Protein AF-A0A920VWL0-F1 (afdb_monomer_lite)

Radius of gyration: 22.06 Å; chains: 1; bounding box: 58×31×49 Å

Sequence (185 aa):
MAFIRQPAALCGLTGIKPTYGRVSRYGMIAFASSLDQGGVLTKSAEDAAYMLKAMSGHDPKDSTSLNVDVPDFVEEITEDIKGLKIGLPKQFFSMDLPDYVEKSINESIKTFEKLGVQVEDVDLPHIDLSLPIYYVIAPAECSANLSRYDGVKFGYRCEDPQGPRRPFICVQEKKVLVQKLNEEY

pLDDT: mean 87.97, std 17.02, range [33.47, 98.12]

Structure (mmCIF, N/CA/C/O backbone):
data_AF-A0A920VWL0-F1
#
_entry.id   AF-A0A920VWL0-F1
#
loop_
_atom_site.group_PDB
_atom_site.id
_atom_site.type_symbol
_atom_site.label_atom_id
_atom_site.label_alt_id
_atom_site.label_comp_id
_atom_site.label_asym_id
_atom_site.label_entity_id
_atom_site.label_seq_id
_atom_site.pdbx_PDB_ins_code
_atom_site.Cartn_x
_atom_site.Cartn_y
_atom_site.Cartn_z
_atom_site.occupancy
_atom_site.B_iso_or_equiv
_atom_site.auth_seq_id
_atom_site.auth_comp_id
_atom_site.auth_asym_id
_atom_site.auth_atom_id
_atom_site.pdbx_PDB_model_num
ATOM 1 N N . MET A 1 1 ? 7.176 -0.248 1.078 1.00 52.97 1 MET A N 1
ATOM 2 C CA . MET A 1 1 ? 6.023 -0.539 1.974 1.00 52.97 1 MET A CA 1
ATOM 3 C C . MET A 1 1 ? 5.269 0.713 2.477 1.00 52.97 1 MET A C 1
ATOM 5 O O . MET A 1 1 ? 4.225 0.558 3.107 1.00 52.97 1 MET A O 1
ATOM 9 N N . ALA A 1 2 ? 5.709 1.942 2.156 1.00 64.19 2 ALA A N 1
ATOM 10 C CA . ALA A 1 2 ? 5.184 3.173 2.772 1.00 64.19 2 ALA A CA 1
ATOM 11 C C . ALA A 1 2 ? 4.793 4.308 1.798 1.00 64.19 2 ALA A C 1
ATOM 13 O O . ALA A 1 2 ? 4.219 5.293 2.243 1.00 64.19 2 ALA A O 1
ATOM 14 N N . PHE A 1 3 ? 5.030 4.167 0.487 1.00 81.06 3 PHE A N 1
ATOM 15 C CA . PHE A 1 3 ? 4.983 5.284 -0.476 1.00 81.06 3 PHE A CA 1
ATOM 16 C C . PHE A 1 3 ? 3.629 6.004 -0.618 1.00 81.06 3 PHE A C 1
ATOM 18 O O . PHE A 1 3 ? 3.596 7.113 -1.127 1.00 81.06 3 PHE A O 1
ATOM 25 N N . ILE A 1 4 ? 2.531 5.398 -0.154 1.00 96.38 4 ILE A N 1
ATOM 26 C CA . ILE A 1 4 ? 1.185 5.998 -0.170 1.00 96.38 4 ILE A CA 1
ATOM 27 C C . ILE A 1 4 ? 0.712 6.306 1.255 1.00 96.38 4 ILE A C 1
ATOM 29 O O . ILE A 1 4 ? 0.340 7.427 1.567 1.00 96.38 4 ILE A O 1
ATOM 33 N N . ARG A 1 5 ? 0.767 5.321 2.158 1.00 96.94 5 ARG A N 1
ATOM 34 C CA . ARG A 1 5 ? 0.189 5.444 3.508 1.00 96.94 5 ARG A CA 1
ATOM 35 C C . ARG A 1 5 ? 0.927 6.444 4.404 1.00 96.94 5 ARG A C 1
ATOM 37 O O . ARG A 1 5 ? 0.285 7.167 5.152 1.00 96.94 5 ARG A O 1
ATOM 44 N N . GLN A 1 6 ? 2.258 6.503 4.331 1.00 95.50 6 GLN A N 1
ATOM 45 C CA . GLN A 1 6 ? 3.040 7.425 5.158 1.00 95.50 6 GLN A CA 1
ATOM 46 C C . GLN A 1 6 ? 2.855 8.895 4.747 1.00 95.50 6 GLN A C 1
ATOM 48 O O . GLN A 1 6 ? 2.554 9.693 5.632 1.00 95.50 6 GLN A O 1
ATOM 53 N N . PRO A 1 7 ? 2.961 9.288 3.459 1.00 97.00 7 PRO A N 1
ATOM 54 C CA . PRO A 1 7 ? 2.644 10.663 3.079 1.00 97.00 7 PRO A CA 1
ATOM 55 C C . PRO A 1 7 ? 1.176 11.017 3.352 1.00 97.00 7 PRO A C 1
ATOM 57 O O . PRO A 1 7 ? 0.907 12.142 3.754 1.00 97.00 7 PRO A O 1
ATOM 60 N N . ALA A 1 8 ? 0.239 10.065 3.236 1.00 97.75 8 ALA A N 1
ATOM 61 C CA . ALA A 1 8 ? -1.148 10.294 3.645 1.00 97.75 8 ALA A CA 1
ATOM 62 C C . ALA A 1 8 ? -1.256 10.690 5.127 1.00 97.75 8 ALA A C 1
ATOM 64 O O . ALA A 1 8 ? -1.861 11.710 5.448 1.00 97.75 8 ALA A O 1
ATOM 65 N N . ALA A 1 9 ? -0.600 9.933 6.013 1.00 95.50 9 ALA A N 1
ATOM 66 C CA . ALA A 1 9 ? -0.588 10.206 7.448 1.00 95.50 9 ALA A CA 1
ATOM 67 C C . ALA A 1 9 ? 0.064 11.559 7.786 1.00 95.50 9 ALA A C 1
ATOM 69 O O . ALA A 1 9 ? -0.460 12.303 8.608 1.00 95.50 9 ALA A O 1
ATOM 70 N N . LEU A 1 10 ? 1.174 11.903 7.124 1.00 95.81 10 LEU A N 1
ATOM 71 C CA . LEU A 1 10 ? 1.891 13.164 7.353 1.00 95.81 10 LEU A CA 1
ATOM 72 C C . LEU A 1 10 ? 1.130 14.395 6.842 1.00 95.81 10 LEU A C 1
ATOM 74 O O . LEU A 1 10 ? 1.324 15.492 7.360 1.00 95.81 10 LEU A O 1
ATOM 78 N N . CYS A 1 11 ? 0.282 14.225 5.827 1.00 97.19 11 CYS A N 1
ATOM 79 C CA . CYS A 1 11 ? -0.456 15.316 5.193 1.00 97.19 11 CYS A CA 1
ATOM 80 C C . CYS A 1 11 ? -1.943 15.367 5.578 1.00 97.19 11 CYS A C 1
ATOM 82 O O . CYS A 1 11 ? -2.665 16.201 5.035 1.00 97.19 11 CYS A O 1
ATOM 84 N N . GLY A 1 12 ? -2.414 14.496 6.478 1.00 96.38 12 GLY A N 1
ATOM 85 C CA . GLY A 1 12 ? -3.827 14.441 6.869 1.00 96.38 12 GLY A CA 1
ATOM 86 C C . GLY A 1 12 ? -4.757 14.054 5.714 1.00 96.38 12 GLY A C 1
ATOM 87 O O . GLY A 1 12 ? -5.843 14.612 5.579 1.00 96.38 12 GLY A O 1
ATOM 88 N N . LEU A 1 13 ? -4.311 13.137 4.853 1.00 97.88 13 LEU A N 1
ATOM 89 C CA . LEU A 1 13 ? -5.056 12.642 3.695 1.00 97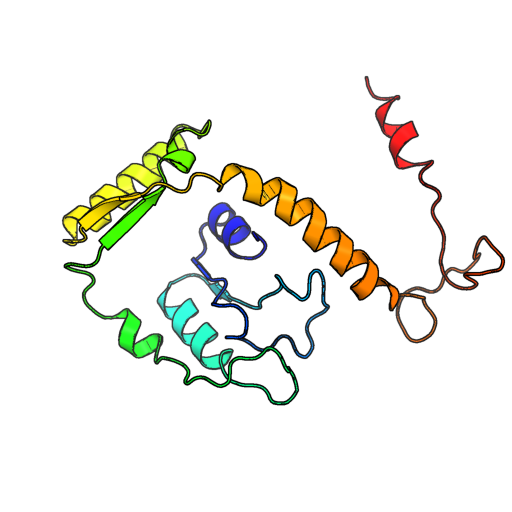.88 13 LEU A CA 1
ATOM 90 C C . LEU A 1 13 ? -5.461 11.177 3.877 1.00 97.88 13 LEU A C 1
ATOM 92 O O . LEU A 1 13 ? -4.905 10.447 4.699 1.00 97.88 13 LEU A O 1
ATOM 96 N N . THR A 1 14 ? -6.395 10.723 3.045 1.00 97.75 14 THR A N 1
ATOM 97 C CA . THR A 1 14 ? -6.725 9.302 2.921 1.00 97.75 14 THR A CA 1
ATOM 98 C C . THR A 1 14 ? -5.786 8.653 1.909 1.00 97.75 14 THR A C 1
ATOM 100 O O . THR A 1 14 ? -5.653 9.134 0.786 1.00 97.75 14 THR A O 1
ATOM 103 N N . GLY A 1 15 ? -5.120 7.561 2.294 1.00 97.56 15 GLY A N 1
ATOM 104 C CA . GLY A 1 15 ? -4.170 6.860 1.432 1.00 97.56 15 GLY A CA 1
ATOM 105 C C . GLY A 1 15 ? -4.339 5.351 1.470 1.00 97.56 15 GLY A C 1
ATOM 106 O O . GLY A 1 15 ? -4.123 4.731 2.511 1.00 97.56 15 GLY A O 1
ATOM 107 N N . ILE A 1 16 ? -4.644 4.743 0.323 1.00 96.62 16 ILE A N 1
ATOM 108 C CA . ILE A 1 16 ? -4.802 3.289 0.201 1.00 96.62 16 ILE A CA 1
ATOM 109 C C . ILE A 1 16 ? -3.818 2.717 -0.815 1.00 96.62 16 ILE A C 1
ATOM 111 O O . ILE A 1 16 ? -3.746 3.136 -1.968 1.00 96.62 16 ILE A O 1
ATOM 115 N N . LYS A 1 17 ? -3.052 1.721 -0.363 1.00 97.19 17 LYS A N 1
ATOM 116 C CA . LYS A 1 17 ? -2.275 0.833 -1.227 1.00 97.19 17 LYS A CA 1
ATOM 117 C C . LYS A 1 17 ? -3.029 -0.498 -1.295 1.00 97.19 17 LYS A C 1
ATOM 119 O O . LYS A 1 17 ? -2.999 -1.218 -0.293 1.00 97.19 17 LYS A O 1
ATOM 124 N N . PRO A 1 18 ? -3.671 -0.845 -2.419 1.00 96.38 18 PRO A N 1
ATOM 125 C CA . PRO A 1 18 ? -4.513 -2.029 -2.504 1.00 96.38 18 PRO A CA 1
ATOM 126 C C . PRO A 1 18 ? -3.691 -3.325 -2.439 1.00 96.38 18 PRO A C 1
ATOM 128 O O . PRO A 1 18 ? -2.450 -3.316 -2.353 1.00 96.38 18 PRO A O 1
ATOM 131 N N . THR A 1 19 ? -4.401 -4.452 -2.480 1.00 96.50 19 THR A N 1
ATOM 132 C CA . THR A 1 19 ? -3.830 -5.790 -2.673 1.00 96.50 19 THR A CA 1
ATOM 133 C C . THR A 1 19 ? -2.893 -5.796 -3.879 1.00 96.50 19 THR A C 1
ATOM 135 O O . THR A 1 19 ? -3.196 -5.173 -4.897 1.00 96.50 19 THR A O 1
ATOM 138 N N . TYR A 1 20 ? -1.749 -6.475 -3.771 1.00 97.12 20 TYR A N 1
ATOM 139 C CA . TYR A 1 20 ? -0.830 -6.657 -4.898 1.00 97.12 20 TYR A CA 1
ATOM 140 C C . TYR A 1 20 ? -1.561 -7.319 -6.077 1.00 97.12 20 TYR A C 1
ATOM 142 O O . TYR A 1 20 ? -2.322 -8.260 -5.873 1.00 97.12 20 TYR A O 1
ATOM 150 N N . GLY A 1 21 ? -1.386 -6.778 -7.284 1.00 96.69 21 GLY A N 1
ATOM 151 C CA . GLY A 1 21 ? -2.104 -7.201 -8.490 1.00 96.69 21 GLY A CA 1
ATOM 152 C C . GLY A 1 21 ? -3.537 -6.664 -8.659 1.00 96.69 21 GLY A C 1
ATOM 153 O O . GLY A 1 21 ? -4.130 -6.897 -9.704 1.00 96.69 21 GLY A O 1
ATOM 154 N N . ARG A 1 22 ? -4.110 -5.917 -7.698 1.00 97.38 22 ARG A N 1
ATOM 155 C CA . ARG A 1 22 ? -5.434 -5.264 -7.856 1.00 97.38 22 ARG A CA 1
ATOM 156 C C . ARG A 1 22 ? -5.452 -4.165 -8.929 1.00 97.38 22 ARG A C 1
ATOM 158 O O . ARG A 1 22 ? -6.430 -4.046 -9.657 1.00 97.38 22 ARG A O 1
ATOM 165 N N . VAL A 1 23 ? -4.397 -3.357 -8.975 1.00 97.50 23 VAL A N 1
ATOM 166 C CA . VAL A 1 23 ? -4.154 -2.318 -9.985 1.00 97.50 23 VAL A CA 1
ATOM 167 C C . VAL A 1 23 ? -2.975 -2.774 -10.839 1.00 97.50 23 VAL A C 1
ATOM 169 O O . VAL A 1 23 ? -1.980 -3.250 -10.287 1.00 97.50 23 VAL A O 1
ATOM 172 N N . SER A 1 24 ? -3.091 -2.638 -12.161 1.00 97.94 24 SER A N 1
ATOM 173 C CA . SER A 1 24 ? -2.010 -2.972 -13.092 1.00 97.94 24 SER A CA 1
ATOM 174 C C . SER A 1 24 ? -0.771 -2.112 -12.850 1.00 97.94 24 SER A C 1
ATOM 176 O O . SER A 1 24 ? -0.854 -0.912 -12.571 1.00 97.94 24 SER A O 1
ATOM 178 N N . ARG A 1 25 ? 0.400 -2.726 -13.000 1.00 97.75 25 ARG A N 1
ATOM 179 C CA . ARG A 1 25 ? 1.709 -2.066 -12.956 1.00 97.75 25 ARG A CA 1
ATOM 180 C C . ARG A 1 25 ? 2.228 -1.742 -14.358 1.00 97.75 25 ARG A C 1
ATOM 182 O O . ARG A 1 25 ? 3.311 -1.169 -14.489 1.00 97.75 25 ARG A O 1
ATOM 189 N N . TYR A 1 26 ? 1.490 -2.084 -15.417 1.00 97.81 26 TYR A N 1
ATOM 190 C CA . TYR A 1 26 ? 1.881 -1.746 -16.782 1.00 97.81 26 TYR A CA 1
ATOM 191 C C . TYR A 1 26 ? 1.966 -0.221 -16.960 1.00 97.81 26 TYR A C 1
ATOM 193 O O . TYR A 1 26 ? 1.019 0.512 -16.691 1.00 97.81 26 TYR A O 1
ATOM 201 N N . GLY A 1 27 ? 3.126 0.266 -17.409 1.00 95.75 27 GLY A N 1
ATOM 202 C CA . GLY A 1 27 ? 3.415 1.701 -17.537 1.00 95.75 27 GLY A CA 1
ATOM 203 C C . GLY A 1 27 ? 4.013 2.355 -16.284 1.00 95.75 27 GLY A C 1
ATOM 204 O O . GLY A 1 27 ? 4.485 3.488 -16.368 1.00 95.75 27 GLY A O 1
ATOM 205 N N . MET A 1 28 ? 4.073 1.653 -15.149 1.00 95.75 28 MET A N 1
ATOM 206 C CA . MET A 1 28 ? 4.784 2.115 -13.955 1.00 95.75 28 MET A CA 1
ATOM 207 C C . MET A 1 28 ? 6.300 1.944 -14.122 1.00 95.75 28 MET A C 1
ATOM 209 O O . MET A 1 28 ? 6.778 0.926 -14.628 1.00 95.75 28 MET A O 1
ATOM 213 N N . ILE A 1 29 ? 7.080 2.922 -13.652 1.00 95.75 29 ILE A N 1
ATOM 214 C CA . ILE A 1 29 ? 8.525 2.740 -13.483 1.00 95.75 29 ILE A CA 1
ATOM 215 C C . ILE A 1 29 ? 8.739 1.792 -12.303 1.00 95.75 29 ILE A C 1
ATOM 217 O O . ILE A 1 29 ? 8.474 2.155 -11.160 1.00 95.75 29 ILE A O 1
ATOM 221 N N . ALA A 1 30 ? 9.203 0.579 -12.592 1.00 95.62 30 ALA A N 1
ATOM 222 C CA . ALA A 1 30 ? 9.421 -0.442 -11.577 1.00 95.62 30 ALA A CA 1
ATOM 223 C C . ALA A 1 30 ? 10.573 -0.057 -10.636 1.00 95.62 30 ALA A C 1
ATOM 225 O O . ALA A 1 30 ? 11.690 0.216 -11.086 1.00 95.62 30 ALA A O 1
ATOM 226 N N . PHE A 1 31 ? 10.301 -0.097 -9.335 1.00 95.56 31 PHE A N 1
ATOM 227 C CA . PHE A 1 31 ? 11.291 -0.011 -8.272 1.00 95.56 31 PHE A CA 1
ATOM 228 C C . PHE A 1 31 ? 11.552 -1.412 -7.717 1.00 95.56 31 PHE A C 1
ATOM 230 O O . PHE A 1 31 ? 12.577 -2.013 -8.042 1.00 95.56 31 PHE A O 1
ATOM 237 N N . ALA A 1 32 ? 10.603 -1.976 -6.972 1.00 96.00 32 ALA A N 1
ATOM 238 C CA . ALA A 1 32 ? 10.647 -3.352 -6.491 1.00 96.00 32 ALA A CA 1
ATOM 239 C C . ALA A 1 32 ? 9.409 -4.089 -7.009 1.00 96.00 32 ALA A C 1
ATOM 241 O O . ALA A 1 32 ? 8.335 -4.017 -6.422 1.00 96.00 32 ALA A O 1
ATOM 242 N N . SER A 1 33 ? 9.554 -4.786 -8.133 1.00 95.25 33 SER A N 1
ATOM 243 C CA . SER A 1 33 ? 8.477 -5.454 -8.871 1.00 95.25 33 SER A CA 1
ATOM 244 C C . SER A 1 33 ? 7.561 -6.345 -8.019 1.00 95.25 33 SER A C 1
ATOM 246 O O . SER A 1 33 ? 6.371 -6.453 -8.326 1.00 95.25 33 SER A O 1
ATOM 248 N N . SER A 1 34 ? 8.077 -6.987 -6.970 1.00 96.38 34 SER A N 1
ATOM 249 C CA . SER A 1 34 ? 7.280 -7.824 -6.058 1.00 96.38 34 SER A CA 1
ATOM 250 C C . SER A 1 34 ? 6.536 -7.040 -4.966 1.00 96.38 34 SER A C 1
ATOM 252 O O . SER A 1 34 ? 5.664 -7.588 -4.295 1.00 96.38 34 SER A O 1
ATOM 254 N N . LEU A 1 35 ? 6.857 -5.757 -4.782 1.00 96.00 35 LEU A N 1
ATOM 255 C CA . LEU A 1 35 ? 6.343 -4.899 -3.707 1.00 96.00 35 LEU A CA 1
ATOM 256 C C . LEU A 1 35 ? 5.577 -3.674 -4.220 1.00 96.00 35 LEU A C 1
ATOM 258 O O . LEU A 1 35 ? 4.790 -3.082 -3.471 1.00 96.00 35 LEU A O 1
ATOM 262 N N . ASP A 1 36 ? 5.837 -3.274 -5.462 1.00 96.06 36 ASP A N 1
ATOM 263 C CA . ASP A 1 36 ? 5.244 -2.115 -6.105 1.00 96.06 36 ASP A CA 1
ATOM 264 C C . ASP A 1 36 ? 3.746 -2.321 -6.264 1.00 96.06 36 ASP A C 1
ATOM 266 O O . ASP A 1 36 ? 3.287 -3.362 -6.738 1.00 96.06 36 ASP A O 1
ATOM 270 N N . GLN A 1 37 ? 2.979 -1.307 -5.870 1.00 96.69 37 GLN A N 1
ATOM 271 C CA . GLN A 1 37 ? 1.564 -1.281 -6.173 1.00 96.69 37 GLN A CA 1
ATOM 272 C C . GLN A 1 37 ? 1.032 0.140 -6.262 1.00 96.69 37 GLN A C 1
ATOM 274 O O . GLN A 1 37 ? 1.255 0.952 -5.360 1.00 96.69 37 GLN A O 1
ATOM 279 N N . GLY A 1 38 ? 0.303 0.407 -7.345 1.00 95.62 38 GLY A N 1
ATOM 280 C CA . GLY A 1 38 ? -0.409 1.662 -7.541 1.00 95.62 38 GLY A CA 1
ATOM 281 C C . GLY A 1 38 ? -1.570 1.766 -6.560 1.00 95.62 38 GLY A C 1
ATOM 282 O O . GLY A 1 38 ? -2.233 0.776 -6.262 1.00 95.62 38 GLY A O 1
ATOM 283 N N . GLY A 1 39 ? -1.812 2.961 -6.046 1.00 96.62 39 GLY A N 1
ATOM 284 C CA . GLY A 1 39 ? -2.917 3.246 -5.140 1.00 96.62 39 GLY A CA 1
ATOM 285 C C . GLY A 1 39 ? -3.229 4.734 -5.155 1.00 96.62 39 GLY A C 1
ATOM 286 O O . GLY A 1 39 ? -2.734 5.454 -6.023 1.00 96.62 39 GLY A O 1
ATOM 287 N N . VAL A 1 40 ? -4.049 5.191 -4.214 1.00 97.19 40 VAL A N 1
ATOM 288 C CA . VAL A 1 40 ? -4.626 6.540 -4.277 1.00 97.19 40 VAL A CA 1
ATOM 289 C C . VAL A 1 40 ? -4.337 7.345 -3.018 1.00 97.19 40 VAL A C 1
ATOM 291 O O . VAL A 1 40 ? -4.227 6.791 -1.922 1.00 97.19 40 VAL A O 1
ATOM 294 N N . LEU A 1 41 ? -4.214 8.657 -3.214 1.00 97.94 41 LEU A N 1
ATOM 295 C CA . LEU A 1 41 ? -4.188 9.691 -2.185 1.00 97.94 41 LEU A CA 1
ATOM 296 C C . LEU A 1 41 ? -5.352 10.641 -2.456 1.00 97.94 41 LEU A C 1
ATOM 298 O O . LEU A 1 41 ? -5.411 11.251 -3.523 1.00 97.94 41 LEU A O 1
ATOM 302 N N . THR A 1 42 ? -6.274 10.753 -1.509 1.00 98.12 42 THR A N 1
ATOM 303 C CA . THR A 1 42 ? -7.521 11.514 -1.656 1.00 98.12 42 THR A CA 1
ATOM 304 C C . THR A 1 42 ? -7.864 12.260 -0.367 1.00 98.12 42 THR A C 1
ATOM 306 O O . THR A 1 42 ? -7.198 12.106 0.660 1.00 98.12 42 THR A O 1
ATOM 309 N N . LYS A 1 43 ? -8.901 13.104 -0.409 1.00 97.69 43 LYS A N 1
ATOM 310 C CA . LYS A 1 43 ? -9.369 13.843 0.773 1.00 97.69 43 LYS A CA 1
ATOM 311 C C . LYS A 1 43 ? -10.286 13.006 1.665 1.00 97.69 43 LYS A C 1
ATOM 313 O O . LYS A 1 43 ? -10.280 13.207 2.874 1.00 97.69 43 LYS A O 1
ATOM 318 N N . SER A 1 44 ? -11.041 12.074 1.089 1.00 97.31 44 SER A N 1
ATOM 319 C CA . SER A 1 44 ? -11.990 11.218 1.805 1.00 97.31 44 SER A CA 1
ATOM 320 C C . SER A 1 44 ? -11.851 9.745 1.407 1.00 97.31 44 SER A C 1
ATOM 322 O O . SER A 1 44 ? -11.264 9.411 0.370 1.00 97.31 44 SER A O 1
ATOM 324 N N . ALA A 1 45 ? -12.420 8.859 2.230 1.00 96.06 45 ALA A N 1
ATOM 325 C CA . ALA A 1 45 ? -12.545 7.436 1.918 1.00 96.06 45 ALA A CA 1
ATOM 326 C C . ALA A 1 45 ? -13.459 7.185 0.706 1.00 96.06 45 ALA A C 1
ATOM 328 O O . ALA A 1 45 ? -13.170 6.304 -0.098 1.00 96.06 45 ALA A O 1
ATOM 329 N N . GLU A 1 46 ? -14.501 8.000 0.528 1.00 96.81 46 GLU A N 1
ATOM 330 C CA . GLU A 1 46 ? -15.402 7.934 -0.627 1.00 96.81 46 GLU A CA 1
ATOM 331 C C . GLU A 1 46 ? -14.669 8.258 -1.936 1.00 96.81 46 GLU A C 1
ATOM 333 O O . GLU A 1 46 ? -14.709 7.470 -2.882 1.00 96.81 46 GLU A O 1
ATOM 338 N N . ASP A 1 47 ? -13.893 9.347 -1.965 1.00 97.31 47 ASP A N 1
ATOM 339 C CA . ASP A 1 47 ? -13.046 9.687 -3.115 1.00 97.31 47 ASP A CA 1
ATOM 340 C C . ASP A 1 47 ? -12.062 8.545 -3.422 1.00 97.31 47 ASP A C 1
ATOM 342 O O . ASP A 1 47 ? -11.804 8.225 -4.586 1.00 97.31 47 ASP A O 1
ATOM 346 N N . ALA A 1 48 ? -11.507 7.912 -2.377 1.00 97.38 48 ALA A N 1
ATOM 347 C CA . ALA A 1 48 ? -10.604 6.778 -2.542 1.00 97.38 48 ALA A CA 1
ATOM 348 C C . ALA A 1 48 ? -11.311 5.576 -3.182 1.00 97.38 48 ALA A C 1
ATOM 350 O O . ALA A 1 48 ? -10.720 4.937 -4.053 1.00 97.38 48 ALA A O 1
ATOM 351 N N . ALA A 1 49 ? -12.556 5.286 -2.793 1.00 97.12 49 ALA A N 1
ATOM 352 C CA . ALA A 1 49 ? -13.352 4.197 -3.354 1.00 97.12 49 ALA A CA 1
ATOM 353 C C . ALA A 1 49 ? -13.636 4.404 -4.848 1.00 97.12 49 ALA A C 1
ATOM 355 O O . ALA A 1 49 ? -13.372 3.500 -5.646 1.00 97.12 49 ALA A O 1
ATOM 356 N N . TYR A 1 50 ? -14.074 5.603 -5.252 1.00 97.12 50 TYR A N 1
ATOM 357 C CA . TYR A 1 50 ? -14.297 5.933 -6.667 1.00 97.12 50 TYR A CA 1
ATOM 358 C C . TYR A 1 50 ? -13.023 5.783 -7.504 1.00 97.12 50 TYR A C 1
ATOM 360 O O . TYR A 1 50 ? -13.030 5.130 -8.552 1.00 97.12 50 TYR A O 1
ATOM 368 N N . MET A 1 51 ? -11.912 6.354 -7.030 1.00 97.25 51 MET A N 1
ATOM 369 C CA . MET A 1 51 ? -10.636 6.289 -7.745 1.00 97.25 51 MET A CA 1
ATOM 370 C C . MET A 1 51 ? -10.105 4.856 -7.823 1.00 97.25 51 MET A C 1
ATOM 372 O O . MET A 1 51 ? -9.653 4.417 -8.882 1.00 97.25 51 MET A O 1
ATOM 376 N N . LEU A 1 52 ? -10.190 4.098 -6.727 1.00 97.00 52 LEU A N 1
ATOM 377 C CA . LEU A 1 52 ? -9.714 2.721 -6.699 1.00 97.00 52 LEU A CA 1
ATOM 378 C C . LEU A 1 52 ? -10.556 1.812 -7.598 1.00 97.00 52 LEU A C 1
ATOM 380 O O . LEU A 1 52 ? -9.979 0.960 -8.274 1.00 97.00 52 LEU A O 1
ATOM 384 N N . LYS A 1 53 ? -11.878 2.013 -7.663 1.00 96.38 53 LYS A N 1
ATOM 385 C CA . LYS A 1 53 ? -12.775 1.286 -8.577 1.00 96.38 53 LYS A CA 1
ATOM 386 C C . LYS A 1 53 ? -12.366 1.502 -10.032 1.00 96.38 53 LYS A C 1
ATOM 388 O O . LYS A 1 53 ? -12.238 0.537 -10.773 1.00 96.38 53 LYS A O 1
ATOM 393 N N . ALA A 1 54 ? -12.085 2.748 -10.415 1.00 96.19 54 ALA A N 1
ATOM 394 C CA . ALA A 1 54 ? -11.671 3.091 -11.775 1.00 96.19 54 ALA A CA 1
ATOM 395 C C . ALA A 1 54 ? -10.284 2.538 -12.159 1.00 96.19 54 ALA A C 1
ATOM 397 O O . ALA A 1 54 ? -10.038 2.246 -13.327 1.00 96.19 54 ALA A O 1
ATOM 398 N N . MET A 1 55 ? -9.368 2.413 -11.194 1.00 96.25 55 MET A N 1
ATOM 399 C CA . MET A 1 55 ? -7.996 1.934 -11.422 1.00 96.25 55 MET A CA 1
ATOM 400 C C . MET A 1 55 ? -7.848 0.410 -11.348 1.00 96.25 55 MET A C 1
ATOM 402 O O . MET A 1 55 ? -6.835 -0.131 -11.795 1.00 96.25 55 MET A O 1
ATOM 406 N N . SER A 1 56 ? -8.797 -0.274 -10.713 1.00 97.69 56 SER A N 1
ATOM 407 C CA . SER A 1 56 ? -8.706 -1.705 -10.435 1.00 97.69 56 SER A CA 1
ATOM 408 C C . SER A 1 56 ? -9.189 -2.548 -11.609 1.00 97.69 56 SER A C 1
ATOM 410 O O . SER A 1 56 ? -10.130 -2.179 -12.305 1.00 97.69 56 SER A O 1
ATOM 412 N N . GLY A 1 57 ? -8.589 -3.724 -11.781 1.00 96.81 57 GLY A N 1
ATOM 413 C CA . GLY A 1 57 ? -9.016 -4.697 -12.784 1.00 96.81 57 GLY A CA 1
ATOM 414 C C . GLY A 1 57 ? -7.862 -5.517 -13.342 1.00 96.81 57 GLY A C 1
ATOM 415 O O . GLY A 1 57 ? -6.692 -5.154 -13.203 1.00 96.81 57 GLY A O 1
ATOM 416 N N . HIS A 1 58 ? -8.208 -6.635 -13.977 1.00 98.12 58 HIS A N 1
ATOM 417 C CA . HIS A 1 58 ? -7.239 -7.450 -14.698 1.00 98.12 58 HIS A CA 1
ATOM 418 C C . HIS A 1 58 ? -6.728 -6.703 -15.935 1.00 98.12 58 HIS A C 1
ATOM 420 O O . HIS A 1 58 ? -7.512 -6.142 -16.702 1.00 98.12 58 HIS A O 1
ATOM 426 N N . ASP A 1 59 ? -5.416 -6.736 -16.149 1.00 98.00 59 ASP A N 1
ATOM 427 C CA . ASP A 1 59 ? -4.765 -6.183 -17.329 1.00 98.00 59 ASP A CA 1
ATOM 428 C C . ASP A 1 59 ? -3.939 -7.280 -18.016 1.00 98.00 59 ASP A C 1
ATOM 430 O O . ASP A 1 59 ? -2.941 -7.737 -17.452 1.00 98.00 59 ASP A O 1
ATOM 434 N N . PRO A 1 60 ? -4.276 -7.679 -19.256 1.00 97.44 60 PRO A N 1
ATOM 435 C CA . PRO A 1 60 ? -3.524 -8.703 -19.981 1.00 97.44 60 PRO A CA 1
ATOM 436 C C . PRO A 1 60 ? -2.071 -8.300 -20.284 1.00 97.44 60 PRO A C 1
ATOM 438 O O . PRO A 1 60 ? -1.269 -9.154 -20.665 1.00 97.44 60 PRO A O 1
ATOM 441 N N . LYS A 1 61 ? -1.708 -7.017 -20.141 1.00 98.06 61 LYS A N 1
ATOM 442 C CA . LYS A 1 61 ? -0.328 -6.530 -20.300 1.00 98.06 61 LYS A CA 1
ATOM 443 C C . LYS A 1 61 ? 0.505 -6.634 -19.021 1.00 98.06 61 LYS A C 1
ATOM 445 O O . LYS A 1 61 ? 1.722 -6.450 -19.085 1.00 98.06 61 LYS A O 1
ATOM 450 N N . ASP A 1 62 ? -0.120 -6.934 -17.886 1.00 98.12 62 ASP A N 1
ATOM 451 C CA . ASP A 1 62 ? 0.543 -7.179 -16.609 1.00 98.12 62 ASP A CA 1
ATOM 452 C C . ASP A 1 62 ? 0.248 -8.605 -16.134 1.00 98.12 62 ASP A C 1
ATOM 454 O O . ASP A 1 62 ? -0.824 -8.905 -15.606 1.00 98.12 62 ASP A O 1
ATOM 458 N N . SER A 1 63 ? 1.248 -9.480 -16.261 1.00 97.12 63 SER A N 1
ATOM 459 C CA . SER A 1 63 ? 1.172 -10.885 -15.847 1.00 97.12 63 SER A CA 1
ATOM 460 C C . SER A 1 63 ? 0.946 -11.092 -14.346 1.00 97.12 63 SER A C 1
ATOM 462 O O . SER A 1 63 ? 0.687 -12.214 -13.923 1.00 97.12 63 SER A O 1
ATOM 464 N N . THR A 1 64 ? 1.098 -10.045 -13.532 1.00 97.31 64 THR A N 1
ATOM 465 C CA . THR A 1 64 ? 0.861 -10.081 -12.081 1.00 97.31 64 THR A CA 1
ATOM 466 C C . THR A 1 64 ? -0.467 -9.453 -11.672 1.00 97.31 64 THR A C 1
ATOM 468 O O . THR A 1 64 ? -0.812 -9.492 -10.490 1.00 97.31 64 THR A O 1
ATOM 471 N N . SER A 1 65 ? -1.218 -8.887 -12.622 1.00 97.12 65 SER A N 1
ATOM 472 C CA . SER A 1 65 ? -2.562 -8.391 -12.346 1.00 97.12 65 SER A CA 1
ATOM 473 C C . SER A 1 65 ? -3.496 -9.564 -12.049 1.00 97.12 65 SER A C 1
ATOM 475 O O . SER A 1 65 ? -3.518 -10.574 -12.758 1.00 97.12 65 SER A O 1
ATOM 477 N N . LEU A 1 66 ? -4.264 -9.451 -10.971 1.00 96.38 66 LEU A N 1
ATOM 478 C CA . LEU A 1 66 ? -5.167 -10.510 -10.546 1.00 96.38 66 LEU A CA 1
ATOM 479 C C . LEU A 1 66 ? -6.357 -10.579 -11.501 1.00 96.38 66 LEU A C 1
ATOM 481 O O . LEU A 1 66 ? -7.054 -9.588 -11.705 1.00 96.38 66 LEU A O 1
ATOM 485 N N . ASN A 1 67 ? -6.620 -11.771 -12.036 1.00 96.56 67 ASN A N 1
ATOM 486 C CA . ASN A 1 67 ? -7.845 -12.056 -12.776 1.00 96.56 67 ASN A CA 1
ATOM 487 C C . ASN A 1 67 ? -8.977 -12.414 -11.802 1.00 96.56 67 ASN A C 1
ATOM 489 O O . ASN A 1 67 ? -9.389 -13.568 -11.699 1.00 96.56 67 ASN A O 1
ATOM 493 N N . VAL A 1 68 ? -9.388 -11.424 -11.011 1.00 94.38 68 VAL A N 1
ATOM 494 C CA . VAL A 1 68 ? -10.485 -11.519 -10.044 1.00 94.38 68 VAL A CA 1
ATOM 495 C C . VAL A 1 68 ? -11.378 -10.299 -10.195 1.00 94.38 68 VAL A C 1
ATOM 497 O O . VAL A 1 68 ? -10.885 -9.203 -10.482 1.00 94.38 68 VAL A O 1
ATOM 500 N N . ASP A 1 69 ? -12.672 -10.479 -9.952 1.00 95.25 69 ASP A N 1
ATOM 501 C CA . ASP A 1 69 ? -13.629 -9.384 -10.034 1.00 95.25 69 ASP A CA 1
ATOM 502 C C . ASP A 1 69 ? -13.244 -8.236 -9.088 1.00 95.25 69 ASP A C 1
ATOM 504 O O . ASP A 1 69 ? -12.620 -8.414 -8.027 1.00 95.25 69 ASP A O 1
ATOM 508 N N . VAL A 1 70 ? -13.553 -7.019 -9.526 1.00 95.06 70 VAL A N 1
ATOM 509 C CA . VAL A 1 70 ? -13.352 -5.800 -8.744 1.00 95.06 70 VAL A CA 1
ATOM 510 C C . VAL A 1 70 ? -14.596 -5.608 -7.876 1.00 95.06 70 VAL A C 1
ATOM 512 O O . VAL A 1 70 ? -15.673 -5.450 -8.448 1.00 95.06 70 VAL A O 1
ATOM 515 N N . PRO A 1 71 ? -14.470 -5.631 -6.533 1.00 92.12 71 PRO A N 1
ATOM 516 C CA . PRO A 1 71 ? -15.585 -5.325 -5.642 1.00 92.12 71 PRO A CA 1
ATOM 517 C C . PRO A 1 71 ? -16.128 -3.925 -5.908 1.00 92.12 71 PRO A C 1
ATOM 519 O O . PRO A 1 71 ? -15.382 -3.033 -6.336 1.00 92.12 71 PRO A O 1
ATOM 522 N N . ASP A 1 72 ? -17.409 -3.710 -5.624 1.00 93.31 72 ASP A N 1
ATOM 523 C CA . ASP A 1 72 ? -17.985 -2.380 -5.750 1.00 93.31 72 ASP A CA 1
ATOM 524 C C . ASP A 1 72 ? -17.664 -1.552 -4.504 1.00 93.31 72 ASP A C 1
ATOM 526 O O . ASP A 1 72 ? -18.486 -1.368 -3.612 1.00 93.31 72 ASP A O 1
ATOM 530 N N . PHE A 1 73 ? -16.442 -1.015 -4.460 1.00 94.75 73 PHE A N 1
ATOM 531 C CA . PHE A 1 73 ? -15.967 -0.221 -3.324 1.00 94.75 73 PHE A CA 1
ATOM 532 C C . PHE A 1 73 ? -16.872 0.972 -2.992 1.00 94.75 73 PHE A C 1
ATOM 534 O O . PHE A 1 73 ? -16.829 1.462 -1.870 1.00 94.75 73 PHE A O 1
ATOM 541 N N . VAL A 1 74 ? -17.627 1.483 -3.970 1.00 94.75 74 VAL A N 1
ATOM 542 C CA . VAL A 1 74 ? -18.486 2.660 -3.798 1.00 94.75 74 VAL A CA 1
ATOM 543 C C . VAL A 1 74 ? -19.796 2.275 -3.122 1.00 94.75 74 VAL A C 1
ATOM 545 O O . VAL A 1 74 ? -20.275 3.025 -2.279 1.00 94.75 74 VAL A O 1
ATOM 548 N N . GLU A 1 75 ? -20.369 1.122 -3.464 1.00 92.31 75 GLU A N 1
ATOM 549 C CA . GLU A 1 75 ? -21.573 0.630 -2.788 1.00 92.31 75 GLU A CA 1
ATOM 550 C C . GLU A 1 75 ? -21.236 0.143 -1.369 1.00 92.31 75 GLU A C 1
ATOM 552 O O . GLU A 1 75 ? -21.874 0.560 -0.397 1.00 92.31 75 GLU A O 1
ATOM 557 N N . GLU A 1 76 ? -20.163 -0.642 -1.236 1.00 91.38 76 GLU A N 1
ATOM 558 C CA . GLU A 1 76 ? -19.753 -1.282 0.023 1.00 91.38 76 GLU A CA 1
ATOM 559 C C . GLU A 1 76 ? -19.275 -0.281 1.096 1.00 91.38 76 GLU A C 1
ATOM 561 O O . GLU A 1 76 ? -19.346 -0.570 2.289 1.00 91.38 76 GLU A O 1
ATOM 566 N N . ILE A 1 77 ? -18.820 0.928 0.729 1.00 92.19 77 ILE A N 1
ATOM 567 C CA . ILE A 1 77 ? -18.316 1.915 1.711 1.00 92.19 77 ILE A CA 1
ATOM 568 C C . ILE A 1 77 ? -19.392 2.404 2.692 1.00 92.19 77 ILE A C 1
ATOM 570 O O . ILE A 1 77 ? -19.069 2.954 3.746 1.00 92.19 77 ILE A O 1
ATOM 574 N N . THR A 1 78 ? -20.666 2.243 2.333 1.00 89.75 78 THR A N 1
ATOM 575 C CA . THR A 1 78 ? -21.804 2.695 3.145 1.00 89.75 78 THR A CA 1
ATOM 576 C C . THR A 1 78 ? -22.310 1.637 4.125 1.00 89.75 78 THR A C 1
ATOM 578 O O . THR A 1 78 ? -23.218 1.920 4.909 1.00 89.75 78 THR A O 1
ATOM 581 N N . GLU A 1 79 ? -21.735 0.434 4.099 1.00 90.38 79 GLU A N 1
ATOM 582 C CA . GLU A 1 79 ? -22.143 -0.669 4.962 1.00 90.38 79 GLU A CA 1
ATOM 583 C C . GLU A 1 79 ? -21.840 -0.406 6.445 1.00 90.38 79 GLU A C 1
ATOM 585 O O . GLU A 1 79 ? -20.876 0.270 6.815 1.00 90.38 79 GLU A O 1
ATOM 590 N N . ASP A 1 80 ? -22.683 -0.966 7.317 1.00 93.12 80 ASP A N 1
ATOM 591 C CA . ASP A 1 80 ? -22.467 -0.912 8.761 1.00 93.12 80 ASP A CA 1
ATOM 592 C C . ASP A 1 80 ? -21.283 -1.810 9.152 1.00 93.12 80 ASP A C 1
ATOM 594 O O . ASP A 1 80 ? -21.194 -2.974 8.764 1.00 93.12 80 ASP A O 1
ATOM 598 N N . ILE A 1 81 ? -20.384 -1.271 9.970 1.00 95.00 81 ILE A N 1
ATOM 599 C CA . ILE A 1 81 ? -19.183 -1.959 10.455 1.00 95.00 81 ILE A CA 1
ATOM 600 C C . ILE A 1 81 ? -19.409 -2.679 11.791 1.00 95.00 81 ILE A C 1
ATOM 602 O O . ILE A 1 81 ? -18.486 -3.290 12.341 1.00 95.00 81 ILE A O 1
ATOM 606 N N . LYS A 1 82 ? -20.618 -2.602 12.353 1.00 95.75 82 LYS A N 1
ATOM 607 C CA . LYS A 1 82 ? -20.960 -3.249 13.619 1.00 95.75 82 LYS A CA 1
ATOM 608 C C . LYS A 1 82 ? -20.712 -4.760 13.565 1.00 95.75 82 LYS A C 1
ATOM 610 O O . LYS A 1 82 ? -21.207 -5.468 12.694 1.00 95.75 82 LYS A O 1
ATOM 615 N N . GLY A 1 83 ? -19.993 -5.274 14.561 1.00 94.56 83 GLY A N 1
ATOM 616 C CA . GLY A 1 83 ? -19.653 -6.694 14.671 1.00 94.56 83 GLY A CA 1
ATOM 617 C C . GLY A 1 83 ? -18.388 -7.113 13.919 1.00 94.56 83 GLY A C 1
ATOM 618 O O . GLY A 1 83 ? -17.961 -8.258 14.081 1.00 94.56 83 GLY A O 1
ATOM 619 N N . LEU A 1 84 ? -17.751 -6.212 13.160 1.00 96.69 84 LEU A N 1
ATOM 620 C CA . LEU A 1 84 ? -16.414 -6.460 12.620 1.00 96.69 84 LEU A CA 1
ATOM 621 C C . LEU A 1 84 ? -15.378 -6.588 13.745 1.00 96.69 84 LEU A C 1
ATOM 623 O O . LEU A 1 84 ? -15.594 -6.140 14.873 1.00 96.69 84 LEU A O 1
ATOM 627 N N . LYS A 1 85 ? -14.236 -7.198 13.416 1.00 97.75 85 LYS A N 1
ATOM 628 C CA . LYS A 1 85 ? -13.103 -7.379 14.327 1.00 97.75 85 LYS A CA 1
ATOM 629 C C . LYS A 1 85 ? -11.876 -6.624 13.830 1.00 97.75 85 LYS A C 1
ATOM 631 O O . LYS A 1 85 ? -11.485 -6.783 12.674 1.00 97.75 85 LYS A O 1
ATOM 636 N N . ILE A 1 86 ? -11.240 -5.858 14.710 1.00 97.44 86 ILE A N 1
ATOM 637 C CA . ILE A 1 86 ? -9.944 -5.214 14.476 1.00 97.44 86 ILE A CA 1
ATOM 638 C C . ILE A 1 86 ? -8.895 -5.918 15.334 1.00 97.44 86 ILE A C 1
ATOM 640 O O . ILE A 1 86 ? -8.997 -5.933 16.558 1.00 97.44 86 ILE A O 1
ATOM 644 N N . GLY A 1 87 ? -7.877 -6.480 14.681 1.00 96.81 87 GLY A N 1
ATOM 645 C CA . GLY A 1 87 ? -6.697 -7.020 15.349 1.00 96.81 87 GLY A CA 1
ATOM 646 C C . GLY A 1 87 ? -5.658 -5.928 15.606 1.00 96.81 87 GLY A C 1
ATOM 647 O O . GLY A 1 87 ? -5.224 -5.277 14.654 1.00 96.81 87 GLY A O 1
ATOM 648 N N . LEU A 1 88 ? -5.231 -5.748 16.856 1.00 95.50 88 LEU A N 1
ATOM 649 C CA . LEU A 1 88 ? -4.165 -4.825 17.257 1.00 95.50 88 LEU A CA 1
ATOM 650 C C . LEU A 1 88 ? -2.855 -5.586 17.505 1.00 95.50 88 LEU A C 1
ATOM 652 O O . LEU A 1 88 ? -2.753 -6.324 18.485 1.00 95.50 88 LEU A O 1
ATOM 656 N N . PRO A 1 89 ? -1.834 -5.450 16.638 1.00 94.62 89 PRO A N 1
ATOM 657 C CA . PRO A 1 89 ? -0.560 -6.122 16.855 1.00 94.62 89 PRO A CA 1
ATOM 658 C C . PRO A 1 89 ? 0.150 -5.585 18.095 1.00 94.62 89 PRO A C 1
ATOM 660 O O . PRO A 1 89 ? 0.561 -4.421 18.120 1.00 94.62 89 PRO A O 1
ATOM 663 N N . LYS A 1 90 ? 0.353 -6.443 19.099 1.00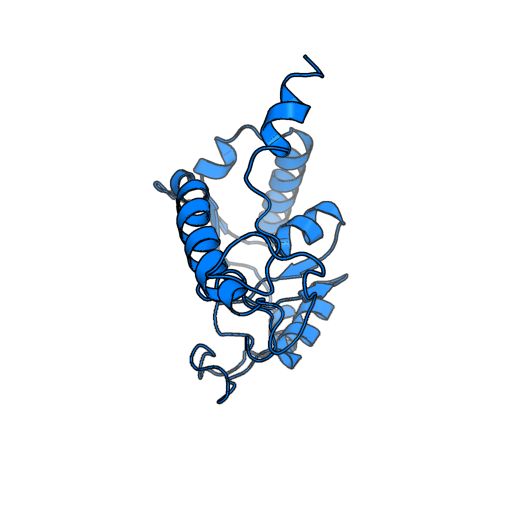 93.06 90 LYS A N 1
ATOM 664 C CA . LYS A 1 90 ? 0.997 -6.073 20.375 1.00 93.06 90 LYS A CA 1
ATOM 665 C C . LYS A 1 90 ? 2.361 -5.420 20.168 1.00 93.06 90 LYS A C 1
ATOM 667 O O . LYS A 1 90 ? 2.717 -4.459 20.844 1.00 93.06 90 LYS A O 1
ATOM 672 N N . GLN A 1 91 ? 3.101 -5.916 19.181 1.00 92.56 91 GLN A N 1
ATOM 673 C CA . GLN A 1 91 ? 4.431 -5.441 18.826 1.00 92.56 91 GLN A CA 1
ATOM 674 C C . GLN A 1 91 ? 4.458 -3.953 18.452 1.00 92.56 91 GLN A C 1
ATOM 676 O O . GLN A 1 91 ? 5.447 -3.291 18.749 1.00 92.56 91 GLN A O 1
ATOM 681 N N . PHE A 1 92 ? 3.398 -3.401 17.848 1.00 88.62 92 PHE A N 1
ATOM 682 C CA . PHE A 1 92 ? 3.372 -1.978 17.485 1.00 88.62 92 PHE A CA 1
ATOM 683 C C . PHE A 1 92 ? 3.265 -1.058 18.701 1.00 88.62 92 PHE A C 1
ATOM 685 O O . PHE A 1 92 ? 3.836 0.026 18.679 1.00 88.62 92 PHE A O 1
ATOM 692 N N . PHE A 1 93 ? 2.606 -1.505 19.770 1.00 85.19 93 PHE A N 1
ATOM 693 C CA . PHE A 1 93 ? 2.480 -0.746 21.018 1.00 85.19 93 PHE A CA 1
ATOM 694 C C . PHE A 1 93 ? 3.673 -0.941 21.960 1.00 85.19 93 PHE A C 1
ATOM 696 O O . PHE A 1 93 ? 3.837 -0.182 22.905 1.00 85.19 93 PHE A O 1
ATOM 703 N N . SER A 1 94 ? 4.533 -1.930 21.697 1.00 81.25 94 SER A N 1
ATOM 704 C CA . SER A 1 94 ? 5.826 -2.063 22.384 1.00 81.25 94 SER A CA 1
ATOM 705 C C . SER A 1 94 ? 6.937 -1.186 21.795 1.00 81.25 94 SER A C 1
ATOM 707 O O . SER A 1 94 ? 8.045 -1.165 22.327 1.00 81.25 94 SER A O 1
ATOM 709 N N . MET A 1 95 ? 6.669 -0.500 20.679 1.00 81.06 95 MET A N 1
ATOM 710 C CA . MET A 1 95 ? 7.612 0.437 20.070 1.00 81.06 95 MET A CA 1
ATOM 711 C C . MET A 1 95 ? 7.575 1.780 20.799 1.00 81.06 95 MET A C 1
ATOM 713 O O . MET A 1 95 ? 6.551 2.162 21.357 1.00 81.06 95 MET A O 1
ATOM 717 N N . ASP A 1 96 ? 8.685 2.513 20.743 1.00 87.81 96 ASP A N 1
ATOM 718 C CA . ASP A 1 96 ? 8.746 3.890 21.231 1.00 87.81 96 ASP A CA 1
ATOM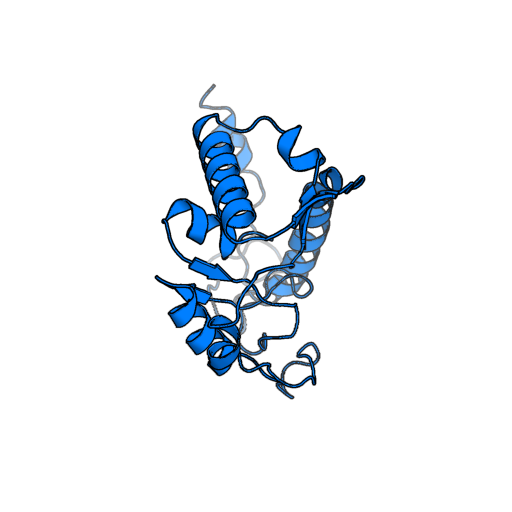 719 C C . ASP A 1 96 ? 7.916 4.798 20.305 1.00 87.81 96 ASP A C 1
ATOM 721 O O . ASP A 1 96 ? 8.341 5.157 19.201 1.00 87.81 96 ASP A O 1
ATOM 725 N N . LEU A 1 97 ? 6.675 5.071 20.713 1.00 89.56 97 LEU A N 1
ATOM 726 C CA . LEU A 1 97 ? 5.720 5.903 19.991 1.00 89.56 97 LEU A CA 1
ATOM 727 C C . LEU A 1 97 ? 5.660 7.285 20.646 1.00 89.56 97 LEU A C 1
ATOM 729 O O . LEU A 1 97 ? 5.511 7.373 21.861 1.00 89.56 97 LEU A O 1
ATOM 733 N N . PRO A 1 98 ? 5.681 8.380 19.869 1.00 93.81 98 PRO A N 1
ATOM 734 C CA . PRO A 1 98 ? 5.412 9.695 20.431 1.00 93.81 98 PRO A CA 1
ATOM 735 C C . PRO A 1 98 ? 4.009 9.763 21.054 1.00 93.81 98 PRO A C 1
ATOM 737 O O . PRO A 1 98 ? 3.038 9.343 20.417 1.00 93.81 98 PRO A O 1
ATOM 740 N N . ASP A 1 99 ? 3.880 10.398 22.222 1.00 94.31 99 ASP A N 1
ATOM 741 C CA . ASP A 1 99 ? 2.623 10.497 22.989 1.00 94.31 99 ASP A CA 1
ATOM 742 C C . ASP A 1 99 ? 1.416 10.945 22.148 1.00 94.31 99 ASP A C 1
ATOM 744 O O . ASP A 1 99 ? 0.295 10.464 22.314 1.00 94.31 99 ASP A O 1
ATOM 748 N N . TYR A 1 100 ? 1.628 11.883 21.217 1.00 94.00 100 TYR A N 1
ATOM 749 C CA . TYR A 1 100 ? 0.554 12.400 20.366 1.00 94.00 100 TYR A CA 1
ATOM 750 C C . TYR A 1 100 ? 0.020 11.347 19.381 1.00 94.00 100 TYR A C 1
ATOM 752 O O . TYR A 1 100 ? -1.172 11.353 19.069 1.00 94.00 100 TYR A O 1
ATOM 760 N N . VAL A 1 101 ? 0.879 10.436 18.911 1.00 94.31 101 VAL A N 1
ATOM 761 C CA . VAL A 1 101 ? 0.504 9.329 18.020 1.00 94.31 101 VAL A CA 1
ATOM 762 C C . VAL A 1 101 ? -0.269 8.285 18.809 1.00 94.31 101 VAL A C 1
ATOM 764 O O . VAL A 1 101 ? -1.361 7.898 18.396 1.00 94.31 101 VAL A O 1
ATOM 767 N N . GLU A 1 102 ? 0.255 7.877 19.965 1.00 93.19 102 GLU A N 1
ATOM 768 C CA . GLU A 1 102 ? -0.402 6.896 20.830 1.00 93.19 102 GLU A CA 1
ATOM 769 C C . GLU A 1 102 ? -1.797 7.380 21.251 1.00 93.19 102 GLU A C 1
ATOM 771 O O . GLU A 1 102 ? -2.785 6.648 21.134 1.00 93.19 102 GLU A O 1
ATOM 776 N N . LYS A 1 103 ? -1.914 8.652 21.651 1.00 95.31 103 LYS A N 1
ATOM 777 C CA . LYS A 1 103 ? -3.202 9.268 21.985 1.00 95.31 103 LYS A CA 1
ATOM 778 C C . LYS A 1 103 ? -4.183 9.226 20.810 1.00 95.31 103 LYS A C 1
ATOM 780 O O . LYS A 1 103 ? -5.332 8.831 21.004 1.00 95.31 103 LYS A O 1
ATOM 785 N N . SER A 1 104 ? -3.741 9.590 19.605 1.00 95.81 104 SER A N 1
ATOM 786 C CA . SER A 1 104 ? -4.587 9.584 18.403 1.00 95.81 104 SER A CA 1
ATOM 787 C C . SER A 1 104 ? -5.067 8.173 18.029 1.00 95.81 104 SER A C 1
ATOM 789 O O . SER A 1 104 ? -6.241 7.980 17.696 1.00 95.81 104 SER A O 1
ATOM 791 N N . ILE A 1 105 ? -4.194 7.168 18.150 1.00 95.25 105 ILE A N 1
ATOM 792 C CA . ILE A 1 105 ? -4.546 5.758 17.931 1.00 95.25 105 ILE A CA 1
ATOM 793 C C . ILE A 1 105 ? -5.585 5.306 18.966 1.00 95.25 105 ILE A C 1
ATOM 795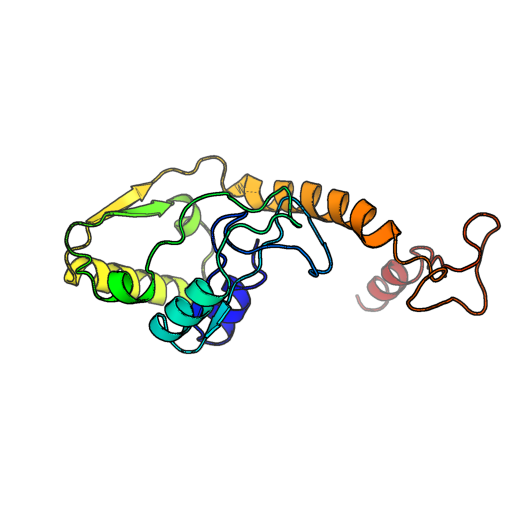 O O . ILE A 1 105 ? -6.625 4.764 18.592 1.00 95.25 105 ILE A O 1
ATOM 799 N N . ASN A 1 106 ? -5.361 5.594 20.250 1.00 94.62 106 ASN A N 1
ATOM 800 C CA . ASN A 1 106 ? -6.277 5.229 21.334 1.00 94.62 106 ASN A CA 1
ATOM 801 C C . ASN A 1 106 ? -7.658 5.899 21.205 1.00 94.62 106 ASN A C 1
ATOM 803 O O . ASN A 1 106 ? -8.682 5.284 21.506 1.00 94.62 106 ASN A O 1
ATOM 807 N N . GLU A 1 107 ? -7.720 7.151 20.745 1.00 97.56 107 GLU A N 1
ATOM 808 C CA . GLU A 1 107 ? -8.984 7.836 20.434 1.00 97.56 107 GLU A CA 1
ATOM 809 C C . GLU A 1 107 ? -9.718 7.187 19.250 1.00 97.56 107 GLU A C 1
ATOM 811 O O . GLU A 1 107 ? -10.944 7.021 19.290 1.00 97.56 107 GLU A O 1
ATOM 816 N N . SER A 1 108 ? -8.974 6.757 18.228 1.00 96.75 108 SER A N 1
ATOM 817 C CA . SER A 1 108 ? -9.527 6.049 17.068 1.00 96.75 108 SER A CA 1
ATOM 818 C C . SER A 1 108 ? -10.096 4.682 17.461 1.00 96.75 108 SER A C 1
ATOM 820 O O . SER A 1 108 ? -11.226 4.366 17.093 1.00 96.75 108 SER A O 1
ATOM 822 N N . ILE A 1 109 ? -9.376 3.908 18.283 1.00 96.94 109 ILE A N 1
ATOM 823 C CA . ILE A 1 109 ? -9.832 2.609 18.814 1.00 96.94 109 ILE A CA 1
ATOM 824 C C . ILE A 1 109 ? -11.160 2.767 19.561 1.00 96.94 109 ILE A C 1
ATOM 826 O O . ILE A 1 109 ? -12.141 2.111 19.216 1.00 96.94 109 ILE A O 1
ATOM 830 N N . LYS A 1 110 ? -11.238 3.716 20.505 1.00 97.81 110 LYS A N 1
ATOM 831 C CA . LYS A 1 110 ? -12.476 4.003 21.257 1.00 97.81 110 LYS A CA 1
ATOM 832 C C . LYS A 1 110 ? -13.638 4.405 20.354 1.00 97.81 110 LYS A C 1
ATOM 834 O O . LYS A 1 110 ? -14.798 4.178 20.694 1.00 97.81 110 LYS A O 1
ATOM 839 N N . THR A 1 111 ? -13.349 5.059 19.231 1.00 97.75 111 THR A N 1
ATOM 840 C CA . THR A 1 111 ? -14.371 5.426 18.247 1.00 97.75 111 THR A CA 1
ATOM 841 C C . THR A 1 111 ? -14.921 4.180 17.556 1.00 97.75 111 THR A C 1
ATOM 843 O O . THR A 1 111 ? -16.137 4.022 17.500 1.00 97.75 111 THR A O 1
ATOM 846 N N . PHE A 1 112 ? -14.060 3.253 17.127 1.00 97.38 112 PHE A N 1
ATOM 847 C CA . PHE A 1 112 ? -14.491 1.975 16.550 1.00 97.38 112 PHE A CA 1
ATOM 848 C C . PHE A 1 112 ? -15.271 1.102 17.545 1.00 97.38 112 PHE A C 1
ATOM 850 O O . PHE A 1 112 ? -16.318 0.564 17.187 1.00 97.38 112 PHE A O 1
ATOM 857 N N . GLU A 1 113 ? -14.843 1.025 18.806 1.00 97.06 113 GLU A N 1
ATOM 858 C CA . GLU A 1 113 ? -15.578 0.293 19.851 1.00 97.06 113 GLU A CA 1
ATOM 859 C C . GLU A 1 113 ? -16.995 0.852 20.059 1.00 97.06 113 GLU A C 1
ATOM 861 O O . GLU A 1 113 ? -17.961 0.092 20.152 1.00 97.06 113 GLU A O 1
ATOM 866 N N . LYS A 1 114 ? -17.156 2.185 20.065 1.00 97.38 114 LYS A N 1
ATOM 867 C CA . LYS A 1 114 ? -18.477 2.842 20.150 1.00 97.38 114 LYS A CA 1
ATOM 868 C C . LYS A 1 114 ? -19.372 2.542 18.948 1.00 97.38 114 LYS A C 1
ATOM 870 O O . LYS A 1 114 ? -20.590 2.503 19.105 1.00 97.38 114 LYS A O 1
ATOM 875 N N . LEU A 1 115 ? -18.779 2.326 17.774 1.00 96.69 115 LEU A N 1
ATOM 876 C CA . LEU A 1 115 ? -19.476 1.890 16.560 1.00 96.69 115 LEU A CA 1
ATOM 877 C C . LEU A 1 115 ? -19.814 0.386 16.580 1.00 96.69 115 LEU A C 1
ATOM 879 O O . LEU A 1 115 ? -20.440 -0.121 15.655 1.00 96.69 115 LEU A O 1
ATOM 883 N N . GLY A 1 116 ? -19.462 -0.334 17.651 1.00 96.81 116 GLY A N 1
ATOM 884 C CA . GLY A 1 116 ? -19.789 -1.747 17.833 1.00 96.81 116 GLY A CA 1
ATOM 885 C C . GLY A 1 116 ? -18.799 -2.707 17.176 1.00 96.81 116 GLY A C 1
ATOM 886 O O . GLY A 1 116 ? -19.145 -3.869 16.952 1.00 96.81 116 GLY A O 1
ATOM 887 N N . VAL A 1 117 ? -17.589 -2.238 16.865 1.00 97.94 117 VAL A N 1
ATOM 888 C CA . VAL A 1 117 ? -16.475 -3.068 16.389 1.00 97.94 117 VAL A CA 1
ATOM 889 C C . VAL A 1 117 ? -15.781 -3.720 17.586 1.00 97.94 117 VAL A C 1
ATOM 891 O O . VAL A 1 117 ? -15.540 -3.075 18.605 1.00 97.94 117 VAL A O 1
ATOM 894 N N . GLN A 1 118 ? -15.450 -5.003 17.469 1.00 97.19 118 GLN A N 1
ATOM 895 C CA . GLN A 1 118 ? -14.682 -5.738 18.474 1.00 97.19 118 GLN A CA 1
ATOM 896 C C . GLN A 1 118 ? -13.189 -5.530 18.231 1.00 97.19 118 GLN A C 1
ATOM 898 O O . GLN A 1 118 ? -12.713 -5.681 17.107 1.00 97.19 118 GLN A O 1
ATOM 903 N N . VAL A 1 119 ? -12.442 -5.206 19.279 1.00 96.56 119 VAL A N 1
ATOM 904 C CA . VAL A 1 119 ? -10.999 -4.972 19.194 1.00 96.56 119 VAL A CA 1
ATOM 905 C C . VAL A 1 119 ? -10.287 -6.055 19.993 1.00 96.56 119 VAL A C 1
ATOM 907 O O . VAL A 1 119 ? -10.601 -6.278 21.161 1.00 96.56 119 VAL A O 1
ATOM 910 N N . GLU A 1 120 ? -9.363 -6.762 19.350 1.00 96.19 120 GLU A N 1
ATOM 911 C CA . GLU A 1 120 ? -8.639 -7.892 19.937 1.00 96.19 120 GLU A CA 1
ATOM 912 C C . GLU A 1 120 ? -7.138 -7.727 19.699 1.00 96.19 120 GLU A C 1
ATOM 914 O O . GLU A 1 120 ? -6.709 -7.360 18.606 1.00 96.19 120 GLU A O 1
ATOM 919 N N . ASP A 1 121 ? -6.317 -8.037 20.700 1.00 95.75 121 ASP A N 1
ATOM 920 C CA . ASP A 1 121 ? -4.872 -8.075 20.493 1.00 95.75 121 ASP A CA 1
ATOM 921 C C . ASP A 1 121 ? -4.479 -9.277 19.630 1.00 95.75 121 ASP A C 1
ATOM 923 O O . ASP A 1 121 ? -4.920 -10.406 19.865 1.00 95.75 121 ASP A O 1
ATOM 927 N N . VAL A 1 122 ? -3.558 -9.060 18.695 1.00 96.75 122 VAL A N 1
ATOM 928 C CA . VAL A 1 122 ? -2.972 -10.118 17.864 1.00 96.75 122 VAL A CA 1
ATOM 929 C C . VAL A 1 122 ? -1.460 -10.159 18.018 1.00 96.75 122 VAL A C 1
ATOM 931 O O . VAL A 1 122 ? -0.810 -9.153 18.305 1.00 96.75 122 VAL A O 1
ATOM 934 N N . ASP A 1 123 ? -0.899 -11.348 17.833 1.00 95.81 123 ASP A N 1
ATOM 935 C CA . ASP A 1 123 ? 0.537 -11.575 17.929 1.00 95.81 123 ASP A CA 1
ATOM 936 C C . ASP A 1 123 ? 1.154 -11.705 16.532 1.00 95.81 123 ASP A C 1
ATOM 938 O O . ASP A 1 123 ? 0.769 -12.583 15.758 1.00 95.81 123 ASP A O 1
ATOM 942 N N . LEU A 1 124 ? 2.104 -10.825 16.203 1.00 95.25 124 LEU A N 1
ATOM 943 C CA . LEU A 1 124 ? 2.886 -10.864 14.964 1.00 95.25 124 LEU A CA 1
ATOM 944 C C . LEU A 1 124 ? 4.383 -11.014 15.298 1.00 95.25 124 LEU A C 1
ATOM 946 O O . LEU A 1 124 ? 5.133 -10.036 15.220 1.00 95.25 124 LEU A O 1
ATOM 950 N N . PRO A 1 125 ? 4.853 -12.228 15.644 1.00 93.94 125 PRO A N 1
ATOM 951 C CA . PRO A 1 125 ? 6.170 -12.452 16.257 1.00 93.94 125 PRO A CA 1
ATOM 952 C C . PRO A 1 125 ? 7.373 -12.140 15.354 1.00 93.94 125 PRO A C 1
ATOM 954 O O . PRO A 1 125 ? 8.506 -12.187 15.817 1.00 93.94 125 PRO A O 1
ATOM 957 N N . HIS A 1 126 ? 7.149 -11.858 14.069 1.00 94.56 126 HIS A N 1
ATOM 958 C CA . HIS A 1 126 ? 8.197 -11.588 13.076 1.00 94.56 126 HIS A CA 1
ATOM 959 C C . HIS A 1 126 ? 8.091 -10.190 12.457 1.00 94.56 126 HIS A C 1
ATOM 961 O O . HIS A 1 126 ? 8.720 -9.909 11.435 1.00 94.56 126 HIS A O 1
ATOM 967 N N . ILE A 1 127 ? 7.241 -9.317 13.004 1.00 93.62 127 ILE A N 1
ATOM 968 C CA . ILE A 1 127 ? 6.978 -8.006 12.402 1.00 93.62 127 ILE A CA 1
ATOM 969 C C . ILE A 1 127 ? 8.212 -7.094 12.423 1.00 93.62 127 ILE A C 1
ATOM 971 O O . ILE A 1 127 ? 8.394 -6.294 11.505 1.00 93.62 127 ILE A O 1
ATOM 975 N N . ASP A 1 128 ? 9.085 -7.263 13.413 1.00 91.56 128 ASP A N 1
ATOM 976 C CA . ASP A 1 128 ? 10.379 -6.593 13.556 1.00 91.56 128 ASP A CA 1
ATOM 977 C C . ASP A 1 128 ? 11.330 -6.903 12.388 1.00 91.56 128 ASP A C 1
ATOM 979 O O . ASP A 1 128 ? 12.092 -6.038 11.950 1.00 91.56 128 ASP A O 1
ATOM 983 N N . LEU A 1 129 ? 11.212 -8.095 11.795 1.00 95.25 129 LEU A N 1
ATOM 984 C CA . LEU A 1 129 ? 11.973 -8.493 10.609 1.00 95.25 129 LEU A CA 1
ATOM 985 C C . LEU A 1 129 ? 11.485 -7.817 9.317 1.00 95.25 129 LEU A C 1
ATOM 987 O O . LEU A 1 129 ? 12.189 -7.847 8.305 1.00 95.25 129 LEU A O 1
ATOM 991 N N . SER A 1 130 ? 10.313 -7.174 9.315 1.00 94.12 130 SER A N 1
ATOM 992 C CA . SER A 1 130 ? 9.726 -6.592 8.096 1.00 94.12 130 SER A CA 1
ATOM 993 C C . SER A 1 130 ? 10.629 -5.536 7.458 1.00 94.12 130 SER A C 1
ATOM 995 O O . SER A 1 130 ? 10.777 -5.495 6.235 1.00 94.12 130 SER A O 1
ATOM 997 N N . LEU A 1 131 ? 11.246 -4.684 8.281 1.00 92.69 131 LEU A N 1
ATOM 998 C CA . LEU A 1 131 ? 12.125 -3.616 7.813 1.00 92.69 131 LEU A CA 1
ATOM 999 C C . LEU A 1 131 ? 13.434 -4.153 7.207 1.00 92.69 131 LEU A C 1
ATOM 1001 O O . LEU A 1 131 ? 13.716 -3.812 6.055 1.00 92.69 131 LEU A O 1
ATOM 1005 N N . PRO A 1 132 ? 14.227 -5.002 7.894 1.00 96.31 132 PRO A N 1
ATOM 1006 C CA . PRO A 1 132 ? 15.443 -5.552 7.300 1.00 96.31 132 PRO A CA 1
ATOM 1007 C C . PRO A 1 132 ? 15.157 -6.401 6.056 1.00 96.31 132 PRO A C 1
ATOM 1009 O O . PRO A 1 132 ? 15.876 -6.269 5.067 1.00 96.31 132 PRO A O 1
ATOM 1012 N N . ILE A 1 133 ? 14.079 -7.196 6.040 1.00 97.38 133 ILE A N 1
ATOM 1013 C CA . ILE A 1 133 ? 13.680 -7.966 4.848 1.00 97.38 133 ILE A CA 1
ATOM 1014 C C . ILE A 1 133 ? 13.387 -7.029 3.671 1.00 97.38 133 ILE A C 1
ATOM 1016 O O . ILE A 1 133 ? 13.879 -7.247 2.560 1.00 97.38 133 ILE A O 1
ATOM 1020 N N . TYR A 1 134 ? 12.640 -5.948 3.909 1.00 96.00 134 TYR A N 1
ATOM 1021 C CA . TYR A 1 134 ? 12.366 -4.940 2.888 1.00 96.00 134 TYR A CA 1
ATOM 1022 C C . TYR A 1 134 ? 13.654 -4.325 2.319 1.00 96.00 134 TYR A C 1
ATOM 1024 O O . TYR A 1 134 ? 13.780 -4.187 1.101 1.00 96.00 134 TYR A O 1
ATOM 1032 N N . TYR A 1 135 ? 14.628 -4.005 3.176 1.00 96.12 135 TYR A N 1
ATOM 1033 C CA . TYR A 1 135 ? 15.921 -3.443 2.764 1.00 96.12 135 TYR A CA 1
ATOM 1034 C C . TYR A 1 135 ? 16.856 -4.437 2.067 1.00 96.12 135 TYR A C 1
ATOM 1036 O O . TYR A 1 135 ? 17.871 -4.020 1.516 1.00 96.12 135 TYR A O 1
ATOM 1044 N N . VAL A 1 136 ? 16.518 -5.723 2.027 1.00 97.50 136 VAL A N 1
ATOM 1045 C CA . VAL A 1 136 ? 17.204 -6.702 1.176 1.00 97.50 136 VAL A CA 1
ATOM 1046 C C . VAL A 1 136 ? 16.498 -6.816 -0.172 1.00 97.50 136 VAL A C 1
ATOM 1048 O O . VAL A 1 136 ? 17.128 -6.649 -1.217 1.00 97.50 136 VAL A O 1
ATOM 1051 N N . ILE A 1 137 ? 15.184 -7.052 -0.158 1.00 97.19 137 ILE A N 1
ATOM 1052 C CA . ILE A 1 137 ? 14.404 -7.324 -1.372 1.00 97.19 137 ILE A CA 1
ATOM 1053 C C . ILE A 1 137 ? 14.339 -6.087 -2.273 1.00 97.19 137 ILE A C 1
ATOM 1055 O O . ILE A 1 137 ? 14.658 -6.170 -3.459 1.00 97.19 137 ILE A O 1
ATOM 1059 N N . ALA A 1 138 ? 13.962 -4.928 -1.723 1.00 95.25 138 ALA A N 1
ATOM 1060 C CA . ALA A 1 138 ? 13.714 -3.745 -2.540 1.00 95.25 138 ALA A CA 1
ATOM 1061 C C . ALA A 1 138 ? 14.979 -3.247 -3.264 1.00 95.25 138 ALA A C 1
ATOM 1063 O O . ALA A 1 138 ? 14.899 -3.005 -4.468 1.00 95.25 138 ALA A O 1
ATOM 1064 N N . PRO A 1 139 ? 16.163 -3.148 -2.622 1.00 95.31 139 PRO A N 1
ATOM 1065 C CA . PRO A 1 139 ? 17.385 -2.772 -3.333 1.00 95.31 139 PRO A CA 1
ATOM 1066 C C . PRO A 1 139 ? 17.853 -3.819 -4.346 1.00 95.31 139 PRO A C 1
ATOM 1068 O O . PRO A 1 139 ? 18.356 -3.439 -5.406 1.00 95.31 139 PRO A O 1
ATOM 1071 N N . ALA A 1 140 ? 17.676 -5.114 -4.056 1.00 96.94 140 ALA A N 1
ATOM 1072 C CA . ALA A 1 140 ? 18.033 -6.178 -4.991 1.00 96.94 140 ALA A CA 1
ATOM 1073 C C . ALA A 1 140 ? 17.226 -6.056 -6.292 1.00 96.94 140 ALA A C 1
ATOM 1075 O O . ALA A 1 140 ? 17.808 -5.979 -7.376 1.00 96.94 140 ALA A O 1
ATOM 1076 N N . GLU A 1 141 ? 15.902 -5.934 -6.190 1.00 97.50 141 GLU A N 1
ATOM 1077 C CA . GLU A 1 141 ? 15.035 -5.760 -7.358 1.00 97.50 141 GLU A CA 1
ATOM 1078 C C . GLU A 1 141 ? 15.254 -4.413 -8.054 1.00 97.50 141 GLU A C 1
ATOM 1080 O O . GLU A 1 141 ? 15.332 -4.364 -9.281 1.00 97.50 141 GLU A O 1
ATOM 1085 N N . CYS A 1 142 ? 15.445 -3.337 -7.288 1.00 95.50 142 CYS A N 1
ATOM 1086 C CA . CYS A 1 142 ? 15.758 -2.009 -7.814 1.00 95.50 142 CYS A CA 1
ATOM 1087 C C . CYS A 1 142 ? 17.019 -2.022 -8.686 1.00 95.50 142 CYS A C 1
ATOM 1089 O O . CYS A 1 142 ? 17.016 -1.468 -9.787 1.00 95.50 142 CYS A O 1
ATOM 1091 N N . SER A 1 143 ? 18.077 -2.712 -8.246 1.00 94.50 143 SER A N 1
ATOM 1092 C CA . SER A 1 143 ? 19.325 -2.811 -9.011 1.00 94.50 143 SER A CA 1
ATOM 1093 C C . SER A 1 143 ? 19.126 -3.462 -10.385 1.00 94.50 143 SER A C 1
ATOM 1095 O O . SER A 1 143 ? 19.698 -3.009 -11.377 1.00 94.50 143 SER A O 1
ATOM 1097 N N . ALA A 1 144 ? 18.258 -4.475 -10.464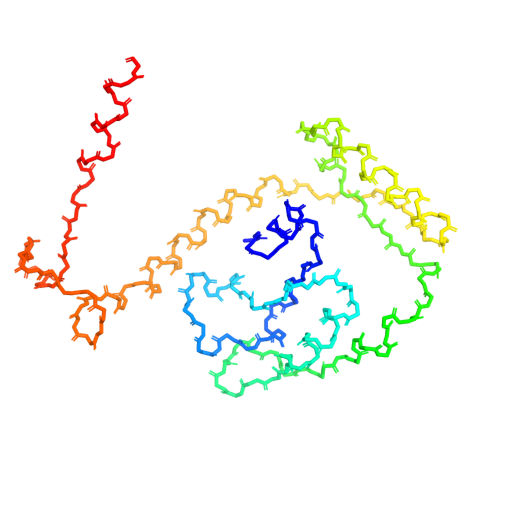 1.00 94.62 144 ALA A N 1
ATOM 1098 C CA . ALA A 1 144 ? 17.902 -5.131 -11.715 1.00 94.62 144 ALA A CA 1
ATOM 1099 C C . ALA A 1 144 ? 16.974 -4.251 -12.568 1.00 94.62 144 ALA A C 1
ATOM 1101 O O . ALA A 1 144 ? 17.221 -4.061 -13.760 1.00 94.62 144 ALA A O 1
ATOM 1102 N N . ASN A 1 145 ? 15.937 -3.666 -11.965 1.00 94.44 145 ASN A N 1
ATOM 1103 C CA . ASN A 1 145 ? 14.926 -2.871 -12.660 1.00 94.44 145 ASN A CA 1
ATOM 1104 C C . ASN A 1 145 ? 15.500 -1.591 -13.277 1.00 94.44 145 ASN A C 1
ATOM 1106 O O . ASN A 1 145 ? 15.191 -1.282 -14.436 1.00 94.44 145 ASN A O 1
ATOM 1110 N N . LEU A 1 146 ? 16.360 -0.887 -12.536 1.00 93.38 146 LEU A N 1
ATOM 1111 C CA . LEU A 1 146 ? 16.974 0.368 -12.970 1.00 93.38 146 LEU A CA 1
ATOM 1112 C C . LEU A 1 146 ? 18.170 0.169 -13.915 1.00 93.38 146 LEU A C 1
ATOM 1114 O O . LEU A 1 146 ? 18.628 1.135 -14.519 1.00 93.38 146 LEU A O 1
ATOM 1118 N N . SER A 1 147 ? 18.651 -1.064 -14.114 1.00 92.12 147 SER A N 1
ATOM 1119 C CA . SER A 1 147 ? 19.771 -1.346 -15.031 1.00 92.12 147 SER A CA 1
ATOM 1120 C C . SER A 1 147 ? 19.512 -0.909 -16.480 1.00 92.12 147 SER A C 1
ATOM 1122 O O . SER A 1 147 ? 20.454 -0.655 -17.225 1.00 92.12 147 SER A O 1
ATOM 1124 N N . ARG A 1 148 ? 18.235 -0.772 -16.867 1.00 89.00 148 ARG A N 1
ATOM 1125 C CA . ARG A 1 148 ? 17.798 -0.289 -18.186 1.00 89.00 148 ARG A CA 1
ATOM 1126 C C . ARG A 1 148 ? 18.087 1.195 -18.445 1.00 89.00 148 ARG A C 1
ATOM 1128 O O . ARG A 1 148 ? 17.991 1.622 -19.591 1.00 89.00 148 ARG A O 1
ATOM 1135 N N . TYR A 1 149 ? 18.356 1.987 -17.405 1.00 88.69 149 TYR A N 1
ATOM 1136 C CA . TYR A 1 149 ? 18.681 3.411 -17.524 1.00 88.69 149 TYR A CA 1
ATOM 1137 C C . TYR A 1 149 ? 20.180 3.569 -17.789 1.00 88.69 149 TYR A C 1
ATOM 1139 O O . TYR A 1 149 ? 20.956 3.931 -16.907 1.00 88.69 149 TYR A O 1
ATOM 1147 N N . ASP A 1 150 ? 20.582 3.253 -19.015 1.00 87.00 150 ASP A N 1
ATOM 1148 C CA . ASP A 1 150 ? 21.980 3.221 -19.447 1.00 87.00 150 ASP A CA 1
ATOM 1149 C C . ASP A 1 150 ? 22.368 4.379 -20.381 1.00 87.00 150 ASP A C 1
ATOM 1151 O O . ASP A 1 150 ? 23.523 4.468 -20.781 1.00 87.00 150 ASP A O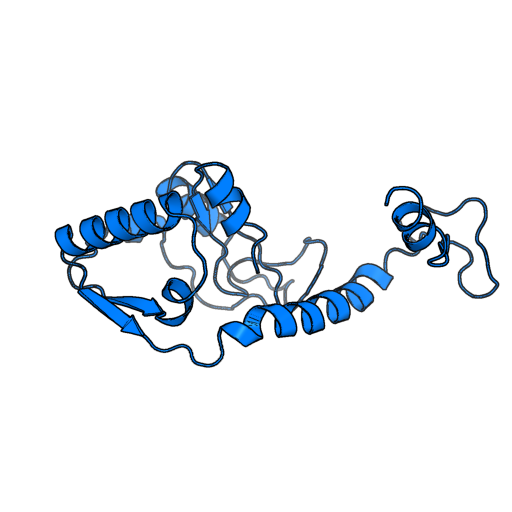 1
ATOM 1155 N N . GLY A 1 151 ? 21.427 5.259 -20.740 1.00 85.19 151 GLY A N 1
ATOM 1156 C CA . GLY A 1 151 ? 21.657 6.379 -21.659 1.00 85.19 151 GLY A CA 1
ATOM 1157 C C . GLY A 1 151 ? 21.733 5.988 -23.142 1.00 85.19 151 GLY A C 1
ATOM 1158 O O . GLY A 1 151 ? 22.051 6.840 -23.974 1.00 85.19 151 GLY A O 1
ATOM 1159 N N . VAL A 1 152 ? 21.444 4.726 -23.499 1.00 86.44 152 VAL A N 1
ATOM 1160 C CA . VAL A 1 152 ? 21.452 4.249 -24.896 1.00 86.44 152 VAL A CA 1
ATOM 1161 C C . VAL A 1 152 ? 20.135 4.567 -25.594 1.00 86.44 152 VAL A C 1
ATOM 1163 O O . VAL A 1 152 ? 20.126 5.171 -26.664 1.00 86.44 152 VAL A O 1
ATOM 1166 N N . LYS A 1 153 ? 19.014 4.125 -25.011 1.00 88.50 153 LYS A N 1
ATOM 1167 C CA . LYS A 1 153 ? 17.680 4.264 -25.624 1.00 88.50 153 LYS A CA 1
ATOM 1168 C C . LYS A 1 153 ? 16.959 5.540 -25.196 1.00 88.50 153 LYS A C 1
ATOM 1170 O O . LYS A 1 153 ? 16.196 6.094 -25.978 1.00 88.50 153 LYS A O 1
ATOM 1175 N N . PHE A 1 154 ? 17.151 5.964 -23.949 1.00 90.38 154 PHE A N 1
ATOM 1176 C CA . PHE A 1 154 ? 16.489 7.120 -23.346 1.00 90.38 154 PHE A CA 1
ATOM 1177 C C . PHE A 1 154 ? 17.232 7.574 -22.084 1.00 90.38 154 PHE A C 1
ATOM 1179 O O . PHE A 1 154 ? 18.055 6.842 -21.533 1.00 90.38 154 PHE A O 1
ATOM 1186 N N . GLY A 1 155 ? 16.877 8.764 -21.595 1.00 88.75 155 GLY A N 1
ATOM 1187 C CA . GLY A 1 155 ? 17.414 9.332 -20.362 1.00 88.75 155 GLY A CA 1
ATOM 1188 C C . GLY A 1 155 ? 18.715 10.105 -20.564 1.00 88.75 155 GLY A C 1
ATOM 1189 O O . GLY A 1 155 ? 19.064 10.499 -21.675 1.00 88.75 155 GLY A O 1
ATOM 1190 N N . TYR A 1 156 ? 19.403 10.359 -19.454 1.00 88.06 156 TYR A N 1
ATOM 1191 C CA . TYR A 1 156 ? 20.661 11.095 -19.446 1.00 88.06 156 TYR A CA 1
ATOM 1192 C C . TYR A 1 156 ? 21.797 10.254 -20.038 1.00 88.06 156 TYR A C 1
ATOM 1194 O O . TYR A 1 156 ? 21.951 9.081 -19.698 1.00 88.06 156 TYR A O 1
ATOM 1202 N N . ARG A 1 157 ? 22.618 10.881 -20.884 1.00 84.19 157 ARG A N 1
ATOM 1203 C CA . ARG A 1 157 ? 23.842 10.300 -21.433 1.00 84.19 157 ARG A CA 1
ATOM 1204 C C . ARG A 1 157 ? 25.030 11.111 -20.936 1.00 84.19 157 ARG A C 1
ATOM 1206 O O . ARG A 1 157 ? 25.083 12.317 -21.155 1.00 84.19 157 ARG A O 1
ATOM 1213 N N . CYS A 1 158 ? 25.958 10.433 -20.266 1.00 81.31 158 CYS A N 1
ATOM 1214 C CA . CYS A 1 158 ? 27.169 11.052 -19.737 1.00 81.31 158 CYS A CA 1
ATOM 1215 C C . CYS A 1 158 ? 28.020 11.614 -20.888 1.00 81.31 158 CYS A C 1
ATOM 1217 O O . CYS A 1 158 ? 28.259 10.905 -21.869 1.00 81.31 158 CYS A O 1
ATOM 1219 N N . GLU A 1 159 ? 28.473 12.865 -20.766 1.00 78.69 159 GLU A N 1
ATOM 1220 C CA . GLU A 1 159 ? 29.368 13.492 -21.752 1.00 78.69 159 GLU A CA 1
ATOM 1221 C C . GLU A 1 159 ? 30.788 12.906 -21.686 1.00 78.69 159 GLU A C 1
ATOM 1223 O O . GLU A 1 159 ? 31.407 12.707 -22.729 1.00 78.69 159 GLU A O 1
ATOM 1228 N N . ASP A 1 160 ? 31.265 12.557 -20.481 1.00 79.31 160 ASP A N 1
ATOM 1229 C CA . ASP A 1 160 ? 32.588 11.962 -20.235 1.00 79.31 160 ASP A CA 1
ATOM 1230 C C . ASP A 1 160 ? 32.493 10.643 -19.428 1.00 79.31 160 ASP A C 1
ATOM 1232 O O . ASP A 1 160 ? 32.590 10.628 -18.195 1.00 79.31 160 ASP A O 1
ATOM 1236 N N . PRO A 1 161 ? 32.214 9.509 -20.095 1.00 70.81 161 PRO A N 1
ATOM 1237 C CA . PRO A 1 161 ? 32.036 8.212 -19.451 1.00 70.81 161 PRO A CA 1
ATOM 1238 C C . PRO A 1 161 ? 33.378 7.604 -19.003 1.00 70.81 161 PRO A C 1
ATOM 1240 O O . PRO A 1 161 ? 34.240 7.253 -19.809 1.00 70.81 161 PRO A O 1
ATOM 1243 N N . GLN A 1 162 ? 33.527 7.380 -17.698 1.00 65.38 162 GLN A N 1
ATOM 1244 C CA . GLN A 1 162 ? 34.711 6.741 -17.115 1.00 65.38 162 GLN A CA 1
ATOM 1245 C C . GLN A 1 162 ? 34.606 5.202 -17.201 1.00 65.38 162 GLN A C 1
ATOM 1247 O O . GLN A 1 162 ? 33.849 4.567 -16.462 1.00 65.38 162 GLN A O 1
ATOM 1252 N N . GLY A 1 163 ? 35.402 4.583 -18.082 1.00 60.47 163 GLY A N 1
ATOM 1253 C CA . GLY A 1 163 ? 35.679 3.137 -18.091 1.00 60.47 163 GLY A CA 1
ATOM 1254 C C . GLY A 1 163 ? 35.231 2.364 -19.350 1.00 60.47 163 GLY A C 1
ATOM 1255 O O . GLY A 1 163 ? 34.221 2.686 -19.972 1.00 60.47 163 GLY A O 1
ATOM 1256 N N . PRO A 1 164 ? 35.934 1.272 -19.720 1.00 52.72 164 PRO A N 1
ATOM 1257 C CA . PRO A 1 164 ? 35.794 0.628 -21.035 1.00 52.72 164 PRO A CA 1
ATOM 1258 C C . PRO A 1 164 ? 34.511 -0.200 -21.229 1.00 52.72 164 PRO A C 1
ATOM 1260 O O . PRO A 1 164 ? 34.195 -0.577 -22.351 1.00 52.72 164 PRO A O 1
ATOM 1263 N N . ARG A 1 165 ? 33.775 -0.526 -20.154 1.00 56.09 165 ARG A N 1
ATOM 1264 C CA . ARG A 1 165 ? 32.588 -1.411 -20.204 1.00 56.09 165 ARG A CA 1
ATOM 1265 C C . ARG A 1 165 ? 31.243 -0.684 -20.091 1.00 56.09 165 ARG A C 1
ATOM 1267 O O . ARG A 1 165 ? 30.211 -1.341 -20.182 1.00 56.09 165 ARG A O 1
ATOM 1274 N N . ARG A 1 166 ? 31.230 0.635 -19.859 1.00 58.38 166 ARG A N 1
ATOM 1275 C CA . ARG A 1 166 ? 29.999 1.433 -19.686 1.00 58.38 166 ARG A CA 1
ATOM 1276 C C . ARG A 1 166 ? 30.134 2.805 -20.362 1.00 58.38 166 ARG A C 1
ATOM 1278 O O . ARG A 1 166 ? 30.246 3.812 -19.673 1.00 58.38 166 ARG A O 1
ATOM 1285 N N . PRO A 1 167 ? 30.093 2.855 -21.703 1.00 57.41 167 PRO A N 1
ATOM 1286 C CA . PRO A 1 167 ? 30.418 4.051 -22.485 1.00 57.41 167 PRO A CA 1
ATOM 1287 C C . PRO A 1 167 ? 29.394 5.196 -22.382 1.00 57.41 167 PRO A C 1
ATOM 1289 O O . PRO A 1 167 ? 29.526 6.180 -23.094 1.00 57.41 167 PRO A O 1
ATOM 1292 N N . PHE A 1 168 ? 28.367 5.090 -21.535 1.00 59.25 168 PHE A N 1
ATOM 1293 C CA . PHE A 1 168 ? 27.296 6.090 -21.421 1.00 59.25 168 PHE A CA 1
ATOM 1294 C C . PHE A 1 168 ? 26.920 6.434 -19.971 1.00 59.25 168 PHE A C 1
ATOM 1296 O O . PHE A 1 168 ? 26.122 7.344 -19.745 1.00 59.25 168 PHE A O 1
ATOM 1303 N N . ILE A 1 169 ? 27.507 5.741 -18.985 1.00 62.38 169 ILE A N 1
ATOM 1304 C CA . ILE A 1 169 ? 27.159 5.871 -17.565 1.00 62.38 169 ILE A CA 1
ATOM 1305 C C . ILE A 1 169 ? 28.308 6.570 -16.842 1.00 62.38 169 ILE A C 1
ATOM 1307 O O . ILE A 1 169 ? 29.433 6.071 -16.843 1.00 62.38 169 ILE A O 1
ATOM 1311 N N . CYS A 1 170 ? 28.017 7.675 -16.154 1.00 60.09 170 CYS A N 1
ATOM 1312 C CA . CYS A 1 170 ? 28.959 8.229 -15.193 1.00 60.09 170 CYS A CA 1
ATOM 1313 C C . CYS A 1 170 ? 28.981 7.296 -13.967 1.00 60.09 170 CYS A C 1
ATOM 1315 O O . CYS A 1 170 ? 28.055 7.303 -13.153 1.00 60.09 170 CYS A O 1
ATOM 1317 N N . VAL A 1 171 ? 30.009 6.455 -13.823 1.00 54.94 171 VAL A N 1
ATOM 1318 C CA . VAL A 1 171 ? 30.229 5.738 -12.561 1.00 54.94 171 VAL A CA 1
ATOM 1319 C C . VAL A 1 171 ? 30.761 6.766 -11.570 1.00 54.94 171 VAL A C 1
ATOM 1321 O O . VAL A 1 171 ? 31.955 7.045 -11.543 1.00 54.94 171 VAL A O 1
ATOM 1324 N N . GLN A 1 172 ? 29.884 7.355 -10.758 1.00 47.88 172 GLN A N 1
ATOM 1325 C CA . GLN A 1 172 ? 30.354 8.000 -9.539 1.00 47.88 172 GLN A CA 1
ATOM 1326 C C . GLN A 1 172 ? 30.885 6.886 -8.635 1.00 47.88 172 GLN A C 1
ATOM 1328 O O . GLN A 1 172 ? 30.122 6.181 -7.972 1.00 47.88 172 GLN A O 1
ATOM 1333 N N . GLU A 1 173 ? 32.203 6.674 -8.645 1.00 42.56 173 GLU A N 1
ATOM 1334 C CA . GLU A 1 173 ? 32.845 5.951 -7.556 1.00 42.56 173 GLU A CA 1
ATOM 1335 C C . GLU A 1 173 ? 32.399 6.602 -6.243 1.00 42.56 173 GLU A C 1
ATOM 1337 O O . GLU A 1 173 ? 32.339 7.827 -6.125 1.00 42.56 173 GLU A O 1
ATOM 1342 N N . LYS A 1 174 ? 32.075 5.767 -5.255 1.00 40.34 174 LYS A N 1
ATOM 1343 C CA . LYS A 1 174 ? 31.607 6.094 -3.896 1.00 40.34 174 LYS A CA 1
ATOM 1344 C C . LYS A 1 174 ? 32.544 7.011 -3.072 1.00 40.34 174 LYS A C 1
ATOM 1346 O O . LYS A 1 174 ? 32.510 6.967 -1.849 1.00 40.34 174 LYS A O 1
ATOM 1351 N N . LYS A 1 175 ? 33.394 7.840 -3.676 1.00 36.47 175 LYS A N 1
ATOM 1352 C CA . LYS A 1 175 ? 34.306 8.740 -2.959 1.00 36.47 175 LYS A CA 1
ATOM 1353 C C . LYS A 1 175 ? 33.628 9.988 -2.388 1.00 36.47 175 LYS A C 1
ATOM 1355 O O . LYS A 1 175 ? 34.106 10.505 -1.389 1.00 36.47 175 LYS A O 1
ATOM 1360 N N . VAL A 1 176 ? 32.496 10.438 -2.933 1.00 38.56 176 VAL A N 1
ATOM 1361 C CA . VAL A 1 176 ? 31.938 11.753 -2.548 1.00 38.56 176 VAL A CA 1
ATOM 1362 C C . VAL A 1 176 ? 31.035 11.712 -1.305 1.00 38.56 176 VAL A C 1
ATOM 1364 O O . VAL A 1 176 ? 30.969 12.703 -0.584 1.00 38.56 176 VAL A O 1
ATOM 1367 N N . LEU A 1 177 ? 30.381 10.587 -0.984 1.00 34.62 177 LEU A N 1
ATOM 1368 C CA . LEU A 1 177 ? 29.461 10.556 0.168 1.00 34.62 177 LEU A CA 1
ATOM 1369 C C . LEU A 1 177 ? 30.153 10.336 1.524 1.00 34.62 177 LEU A C 1
ATOM 1371 O O . LEU A 1 177 ? 29.618 10.756 2.541 1.00 34.62 177 LEU A O 1
ATOM 1375 N N . VAL A 1 178 ? 31.332 9.703 1.554 1.00 37.19 178 VAL A N 1
ATOM 1376 C CA . VAL A 1 178 ? 32.065 9.453 2.814 1.00 37.19 178 VAL A CA 1
ATOM 1377 C C . VAL A 1 178 ? 32.958 10.638 3.193 1.00 37.19 178 VAL A C 1
ATOM 1379 O O . VAL A 1 178 ? 33.144 10.900 4.374 1.00 37.19 178 VAL A O 1
ATOM 1382 N N . GLN A 1 179 ? 33.461 11.412 2.222 1.00 33.47 179 GLN A N 1
ATOM 1383 C CA . GLN A 1 179 ? 34.303 12.576 2.530 1.00 33.47 179 GLN A CA 1
ATOM 1384 C C . GLN A 1 179 ? 33.522 13.762 3.111 1.00 33.47 179 GLN A C 1
ATOM 1386 O O . GLN A 1 179 ? 34.067 14.464 3.951 1.00 33.47 179 GLN A O 1
ATOM 1391 N N . LYS A 1 180 ? 32.241 13.948 2.761 1.00 35.66 180 LYS A N 1
ATOM 1392 C CA . LYS A 1 180 ? 31.431 15.045 3.326 1.00 35.66 180 LYS A CA 1
ATOM 1393 C C . LYS A 1 180 ? 30.889 14.790 4.735 1.00 35.66 180 LYS A C 1
ATOM 1395 O O . LYS A 1 180 ? 30.469 15.735 5.382 1.00 35.66 180 LYS A O 1
ATOM 1400 N N . LEU A 1 181 ? 30.899 13.546 5.220 1.00 41.03 181 LEU A N 1
ATOM 1401 C CA . LEU A 1 181 ? 30.435 13.214 6.576 1.00 41.03 181 LEU A CA 1
ATOM 1402 C C . LEU A 1 181 ? 31.544 13.281 7.638 1.00 41.03 181 LEU A C 1
ATOM 1404 O O . LEU A 1 181 ? 31.233 13.276 8.822 1.00 41.03 181 LEU A O 1
ATOM 1408 N N . ASN A 1 182 ? 32.812 13.380 7.229 1.00 38.06 182 ASN A N 1
ATOM 1409 C CA . ASN A 1 182 ? 33.958 13.505 8.138 1.00 38.06 182 ASN A CA 1
ATOM 1410 C C . ASN A 1 182 ? 34.483 14.949 8.270 1.00 38.06 182 ASN A C 1
ATOM 1412 O O . ASN A 1 182 ? 35.490 15.155 8.938 1.00 38.06 182 ASN A O 1
ATOM 1416 N N . GLU A 1 183 ? 33.838 15.934 7.635 1.00 40.34 183 GLU A N 1
ATOM 1417 C CA . GLU A 1 183 ? 34.204 17.358 7.750 1.00 40.34 183 GLU A CA 1
ATOM 1418 C C . GLU A 1 183 ? 33.189 18.191 8.560 1.00 40.34 183 GLU A C 1
ATOM 1420 O O . GLU A 1 183 ? 33.416 19.380 8.761 1.00 40.34 183 GLU A O 1
ATOM 1425 N N . GLU A 1 184 ? 32.110 17.590 9.080 1.00 43.16 184 GLU A N 1
ATOM 1426 C CA . GLU A 1 184 ? 31.111 18.286 9.920 1.00 43.16 184 GLU A CA 1
ATOM 1427 C C . GLU A 1 184 ? 30.869 17.654 11.309 1.00 43.16 184 GLU A C 1
ATOM 1429 O O . GLU A 1 184 ? 29.854 17.938 11.943 1.00 43.16 184 GLU A O 1
ATOM 1434 N N . TYR A 1 185 ? 31.820 16.873 11.836 1.00 41.56 185 TYR A N 1
ATOM 1435 C CA . TYR A 1 185 ? 31.880 16.521 13.266 1.00 41.56 185 TYR A CA 1
ATOM 1436 C C . TYR A 1 185 ? 33.307 16.574 13.807 1.00 41.56 185 TYR A C 1
ATOM 1438 O O . TYR A 1 185 ? 34.203 15.992 13.156 1.00 41.56 185 TYR A O 1
#

Secondary structure (DSSP, 8-state):
--TTHHHHHHHT-EEE---TTSB--TTS--SSTTT----EEESSHHHHHHHHHHHBS--TT-TTS--SPPP-HHHHTTS--TT-EEEEEHHHHTS---HHHHHHHHHHHHHHHHTT-EEEEE--TTGGGHHHHHHHHHHHHHHHHGGG-SSSSSS---SS--STT-TT-----THHHHHTTSS--

Foldseek 3Di:
DPPFPVVCVVVVWDTDFDDWQQFACVPPQDQQNVPDGDADTHRDQLVRLVVSQVRGADDPVGPRHDHDDDDNSNVCVPDQCAAAEDEDEPVVVVDPDDPVVVVVVVVVVVVCVVSRYHYYYDYDPCVVVVVVVCVVRRVVRNVVSCPVQLQPPDDQFDPDDPDDPRNGDNPPDPPPPVVVVVVPD